Protein AF-A0A1I4T885-F1 (afdb_monomer)

pLDDT: mean 85.45, std 9.95, range [44.94, 94.94]

Foldseek 3Di:
DVLLVLLQVLLVLLVVLLVVLVVLLPPADQQLVLLSVLLSVLSVLLSLLSVLVVVCVVVVDCVSLVSNQVSLLLNLQRNLLSLLQLLLCLLDPDGDRSVVSVVVSVVSVVVCVVCVVVVNNLVSSVVSNVNSLVSLVNSCVRPLQPDPQLVVLSVLLNCLLCVCVVVVVRHLSNCSSPRDPSSVSRSSNSSSSSSSSSVSSVSSGVPPPVPPDPPPPDD

Mean predicted aligned error: 6.66 Å

Structure (mmCIF, N/CA/C/O backbone):
data_AF-A0A1I4T885-F1
#
_entry.id   AF-A0A1I4T885-F1
#
loop_
_atom_site.group_PDB
_atom_site.id
_atom_site.type_symbol
_atom_site.label_atom_id
_atom_site.label_alt_id
_atom_site.label_comp_id
_atom_site.label_asym_id
_atom_site.label_entity_id
_atom_site.label_seq_id
_atom_site.pdbx_PDB_ins_code
_atom_site.Cartn_x
_atom_site.Cartn_y
_atom_site.Cartn_z
_atom_site.occupancy
_atom_site.B_iso_or_equiv
_atom_site.auth_seq_id
_atom_site.auth_comp_id
_atom_site.auth_asym_id
_atom_site.auth_atom_id
_atom_site.pdbx_PDB_model_num
ATOM 1 N N . MET A 1 1 ? 19.269 12.065 -13.204 1.00 62.19 1 MET A N 1
ATOM 2 C CA . MET A 1 1 ? 19.432 12.634 -11.843 1.00 62.19 1 MET A CA 1
ATOM 3 C C . MET A 1 1 ? 18.097 12.910 -11.149 1.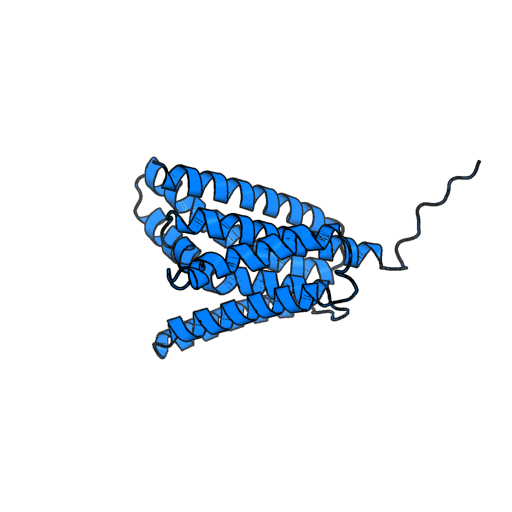00 62.19 1 MET A C 1
ATOM 5 O O . MET A 1 1 ? 17.966 12.507 -10.004 1.00 62.19 1 MET A O 1
ATOM 9 N N . SER A 1 2 ? 17.095 13.509 -11.815 1.00 80.88 2 SER A N 1
ATOM 10 C CA . SER A 1 2 ? 15.774 13.783 -11.204 1.00 80.88 2 SER A CA 1
ATOM 11 C C . SER A 1 2 ? 15.091 12.534 -10.604 1.00 80.88 2 SER A C 1
ATOM 13 O O . SER A 1 2 ? 14.766 12.537 -9.421 1.00 80.88 2 SER A O 1
ATOM 15 N N . ASN A 1 3 ? 14.997 11.421 -11.344 1.00 83.00 3 ASN A N 1
ATOM 16 C CA . ASN A 1 3 ? 14.324 10.202 -10.855 1.00 83.00 3 ASN A CA 1
ATOM 17 C C . ASN A 1 3 ? 15.014 9.551 -9.641 1.00 83.00 3 ASN A C 1
ATOM 19 O O . ASN A 1 3 ? 14.340 8.978 -8.790 1.00 83.00 3 ASN A O 1
ATOM 23 N N . LEU A 1 4 ? 16.343 9.671 -9.527 1.00 84.44 4 LEU A N 1
ATOM 24 C CA . LEU A 1 4 ? 17.094 9.153 -8.376 1.00 84.44 4 LEU A CA 1
ATOM 25 C C . LEU A 1 4 ? 16.781 9.945 -7.105 1.00 84.44 4 LEU A C 1
ATOM 27 O O . LEU A 1 4 ? 16.596 9.353 -6.045 1.00 84.44 4 LEU A O 1
ATOM 31 N N . LEU A 1 5 ? 16.682 11.273 -7.218 1.00 86.69 5 LEU A N 1
ATOM 32 C CA . LEU A 1 5 ? 16.291 12.130 -6.099 1.00 86.69 5 LEU A CA 1
ATOM 33 C C . LEU A 1 5 ? 14.853 11.844 -5.662 1.00 86.69 5 LEU A C 1
ATOM 35 O O . LEU A 1 5 ? 14.596 11.748 -4.466 1.00 86.69 5 LEU A O 1
ATOM 39 N N . ILE A 1 6 ? 13.936 11.649 -6.614 1.00 86.50 6 ILE A N 1
ATOM 40 C CA . ILE A 1 6 ? 12.539 11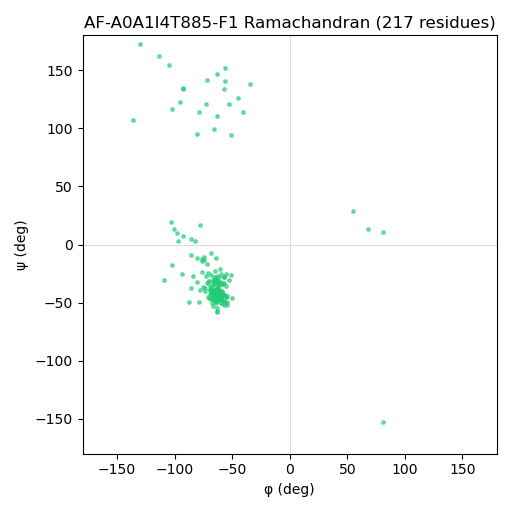.289 -6.327 1.00 86.50 6 ILE A CA 1
ATOM 41 C C . ILE A 1 6 ? 12.468 9.947 -5.591 1.00 86.50 6 ILE A C 1
ATOM 43 O O . ILE A 1 6 ? 11.799 9.851 -4.565 1.00 86.50 6 ILE A O 1
ATOM 47 N N . ALA A 1 7 ? 13.181 8.928 -6.078 1.00 84.69 7 ALA A N 1
ATOM 48 C CA . ALA A 1 7 ? 13.213 7.613 -5.445 1.00 84.69 7 ALA A CA 1
ATOM 49 C C . ALA A 1 7 ? 13.801 7.675 -4.026 1.00 84.69 7 ALA A C 1
ATOM 51 O O . ALA A 1 7 ? 13.228 7.108 -3.099 1.00 84.69 7 ALA A O 1
ATOM 52 N N . LEU A 1 8 ? 14.896 8.417 -3.835 1.00 89.69 8 LEU A N 1
ATOM 53 C CA . LEU A 1 8 ? 15.546 8.561 -2.534 1.00 89.69 8 LEU A CA 1
ATOM 54 C C . LEU A 1 8 ? 14.677 9.333 -1.531 1.00 89.69 8 LEU A C 1
ATOM 56 O O . LEU A 1 8 ? 14.485 8.873 -0.408 1.00 89.69 8 LEU A O 1
ATOM 60 N N . LEU A 1 9 ? 14.106 10.472 -1.930 1.00 89.88 9 LEU A N 1
ATOM 61 C CA . LEU A 1 9 ? 13.194 11.242 -1.078 1.00 89.88 9 LEU A CA 1
ATOM 62 C C . LEU A 1 9 ? 11.933 10.439 -0.744 1.00 89.88 9 LEU A C 1
ATOM 64 O O . LEU A 1 9 ? 11.525 10.397 0.416 1.00 89.88 9 LEU A O 1
ATOM 68 N N . GLY A 1 10 ? 11.355 9.754 -1.734 1.00 87.31 10 GLY A N 1
ATOM 69 C CA . GLY A 1 10 ? 10.208 8.871 -1.539 1.00 87.31 10 GLY A CA 1
ATOM 70 C C . GLY A 1 10 ? 10.506 7.742 -0.557 1.00 87.31 10 GLY A C 1
ATOM 71 O O . GLY A 1 10 ? 9.738 7.523 0.378 1.00 87.31 10 GLY A O 1
ATOM 72 N N . ALA A 1 11 ? 11.654 7.077 -0.703 1.00 89.81 11 ALA A N 1
ATOM 73 C CA . ALA A 1 11 ? 12.094 6.046 0.229 1.00 89.81 11 ALA A CA 1
ATOM 74 C C . ALA A 1 11 ? 12.249 6.585 1.657 1.00 89.81 11 ALA A C 1
ATOM 76 O O . ALA A 1 11 ? 11.749 5.971 2.597 1.00 89.81 11 ALA A O 1
ATOM 77 N N . LEU A 1 12 ? 12.888 7.747 1.830 1.00 92.56 12 LEU A N 1
ATOM 78 C CA . LEU A 1 12 ? 13.071 8.373 3.142 1.00 92.56 12 LEU A CA 1
ATOM 79 C C . LEU A 1 12 ? 11.739 8.742 3.808 1.00 92.56 12 LEU A C 1
ATOM 81 O O . LEU A 1 12 ? 11.570 8.499 5.002 1.00 92.56 12 LEU A O 1
ATOM 85 N N . MET A 1 13 ? 10.780 9.278 3.047 1.00 92.56 13 MET A N 1
ATOM 86 C CA . MET A 1 13 ? 9.439 9.587 3.556 1.00 92.56 13 MET A CA 1
ATOM 87 C C . MET A 1 13 ? 8.666 8.327 3.959 1.00 92.56 13 MET A C 1
ATOM 89 O O . MET A 1 13 ? 7.985 8.306 4.980 1.00 92.56 13 MET A O 1
ATOM 93 N N . LEU A 1 14 ? 8.772 7.248 3.187 1.00 91.12 14 LEU A N 1
ATOM 94 C CA . LEU A 1 14 ? 8.113 5.989 3.535 1.00 91.12 14 LEU A CA 1
ATOM 95 C C . LEU A 1 14 ? 8.788 5.304 4.729 1.00 91.12 14 LEU A C 1
ATOM 97 O O . LEU A 1 14 ? 8.103 4.700 5.555 1.00 91.12 14 LEU A O 1
ATOM 101 N N . LEU A 1 15 ? 10.108 5.437 4.875 1.00 92.62 15 LEU A N 1
ATOM 102 C CA . LEU A 1 15 ? 10.842 4.961 6.048 1.00 92.62 15 LEU A CA 1
ATOM 103 C C . LEU A 1 15 ? 10.486 5.748 7.309 1.00 92.62 15 LEU A C 1
ATOM 105 O O . LEU A 1 15 ? 10.323 5.141 8.368 1.00 92.62 15 LEU A O 1
ATOM 109 N N . SER A 1 16 ? 10.329 7.073 7.221 1.00 91.69 16 SER A N 1
ATOM 110 C CA . SER A 1 16 ? 9.888 7.874 8.367 1.00 91.69 16 SER A CA 1
ATOM 111 C C . SER A 1 16 ? 8.472 7.487 8.799 1.00 91.69 16 SER A C 1
ATOM 113 O O . SER A 1 16 ? 8.246 7.270 9.991 1.00 91.69 16 SER A O 1
ATOM 115 N N . GLN A 1 17 ? 7.560 7.263 7.846 1.00 90.81 17 GLN A N 1
ATOM 116 C CA . GLN A 1 17 ? 6.216 6.752 8.135 1.00 90.81 17 GLN A CA 1
ATOM 117 C C . GLN A 1 17 ? 6.231 5.333 8.704 1.00 90.81 17 GLN A C 1
ATOM 119 O O . GLN A 1 17 ? 5.497 5.033 9.644 1.00 90.81 17 GLN A O 1
ATOM 124 N N . SER A 1 18 ? 7.111 4.466 8.203 1.00 92.38 18 SER A N 1
ATOM 125 C CA . SER A 1 18 ? 7.298 3.122 8.757 1.00 92.38 18 SER A CA 1
ATOM 126 C C . SER A 1 18 ? 7.794 3.188 10.202 1.00 92.38 18 SER A C 1
ATOM 128 O O . SER A 1 18 ? 7.292 2.482 11.071 1.00 92.38 18 SER A O 1
ATOM 130 N N . ARG A 1 19 ? 8.745 4.078 10.503 1.00 93.06 19 ARG A N 1
ATOM 131 C CA . ARG A 1 19 ? 9.231 4.284 11.872 1.00 93.06 19 ARG A CA 1
ATOM 132 C C . ARG A 1 19 ? 8.118 4.783 12.794 1.00 93.06 19 ARG A C 1
ATOM 134 O O . ARG A 1 19 ? 8.008 4.293 13.915 1.00 93.06 19 ARG A O 1
ATOM 141 N N . TRP A 1 20 ? 7.291 5.715 12.329 1.00 92.19 20 TRP A N 1
ATOM 142 C CA . TRP A 1 20 ? 6.148 6.219 13.088 1.00 92.19 20 TRP A CA 1
ATOM 143 C C . TRP A 1 20 ? 5.108 5.120 13.370 1.00 92.19 20 TRP A C 1
ATOM 145 O O . TRP A 1 20 ? 4.738 4.910 14.525 1.00 92.19 20 TRP A O 1
ATOM 155 N N . LEU A 1 21 ? 4.721 4.324 12.364 1.00 88.81 21 LEU A N 1
ATOM 156 C CA . LEU A 1 21 ? 3.821 3.175 12.557 1.00 88.81 21 LEU A CA 1
ATOM 157 C C . LEU A 1 21 ? 4.416 2.112 13.492 1.00 88.81 21 LEU A C 1
ATOM 159 O O . LEU A 1 21 ? 3.697 1.492 14.277 1.00 88.81 21 LEU A O 1
ATOM 163 N N . TRP A 1 22 ? 5.734 1.902 13.442 1.00 90.44 22 TRP A N 1
ATOM 164 C CA . TRP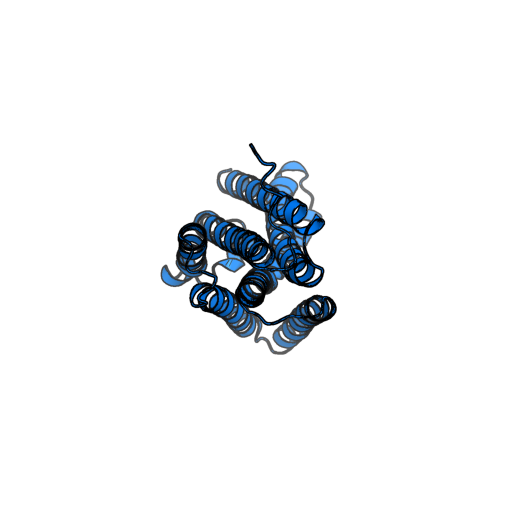 A 1 22 ? 6.421 0.987 14.350 1.00 90.44 22 TRP A CA 1
ATOM 165 C C . TRP A 1 22 ? 6.333 1.452 15.803 1.00 90.44 22 TRP A C 1
ATOM 167 O O . TRP A 1 22 ? 6.054 0.642 16.686 1.00 90.44 22 TRP A O 1
ATOM 177 N N . GLN A 1 23 ? 6.525 2.749 16.054 1.00 88.50 23 GLN A N 1
ATOM 178 C CA . GLN A 1 23 ? 6.351 3.332 17.386 1.00 88.50 23 GLN A CA 1
ATOM 179 C C . GLN A 1 23 ? 4.914 3.154 17.879 1.00 88.50 23 GLN A C 1
ATOM 181 O O . GLN A 1 23 ? 4.705 2.728 19.013 1.00 88.50 23 GLN A O 1
ATOM 186 N N . GLN A 1 24 ? 3.925 3.380 17.009 1.00 84.31 24 GLN A N 1
ATOM 187 C CA . GLN A 1 24 ? 2.529 3.136 17.359 1.00 84.31 24 GLN A CA 1
ATOM 188 C C . GLN A 1 24 ? 2.258 1.667 17.686 1.00 84.31 24 GLN A C 1
ATOM 190 O O . GLN A 1 24 ? 1.510 1.391 18.611 1.00 84.31 24 GLN A O 1
ATOM 195 N N . ARG A 1 25 ? 2.880 0.708 16.996 1.00 83.81 25 ARG A N 1
ATOM 196 C CA . ARG A 1 25 ? 2.656 -0.728 17.229 1.00 83.81 25 ARG A CA 1
ATOM 197 C C . ARG A 1 25 ? 3.002 -1.187 18.654 1.00 83.81 25 ARG A C 1
ATOM 199 O O . ARG A 1 25 ? 2.349 -2.102 19.157 1.00 83.81 25 ARG A O 1
ATOM 206 N N . GLN A 1 26 ? 4.017 -0.603 19.295 1.00 81.00 26 GLN A N 1
ATOM 207 C CA . GLN A 1 26 ? 4.550 -1.101 20.574 1.00 81.00 26 GLN A CA 1
ATOM 208 C C . GLN A 1 26 ? 3.520 -1.028 21.713 1.00 81.00 26 GLN A C 1
ATOM 210 O O . GLN A 1 26 ? 3.357 -1.996 22.458 1.00 81.00 26 GLN A O 1
ATOM 215 N N . ASN A 1 27 ? 2.738 0.051 21.763 1.00 73.75 27 ASN A N 1
ATOM 216 C CA . ASN A 1 27 ? 1.839 0.349 22.883 1.00 73.75 27 ASN A CA 1
ATOM 217 C C . ASN A 1 27 ? 0.367 -0.012 22.622 1.00 73.75 27 ASN A C 1
ATOM 219 O O . ASN A 1 27 ? -0.511 0.441 23.345 1.00 73.75 27 ASN A O 1
ATOM 223 N N . ARG A 1 28 ? 0.068 -0.787 21.571 1.00 78.50 28 ARG A N 1
ATOM 224 C CA . ARG A 1 28 ? -1.319 -1.061 21.147 1.00 78.50 28 ARG A CA 1
ATOM 225 C C . ARG A 1 28 ? -1.697 -2.518 21.331 1.00 78.50 28 ARG A C 1
ATOM 227 O O . ARG A 1 28 ? -0.834 -3.389 21.425 1.00 78.50 28 ARG A O 1
ATOM 234 N N . GLU A 1 29 ? -2.996 -2.769 21.320 1.00 77.38 29 GLU A N 1
ATOM 235 C CA . GLU A 1 29 ? -3.583 -4.097 21.433 1.00 77.38 29 GLU A CA 1
ATOM 236 C C . GLU A 1 29 ? -3.087 -5.091 20.365 1.00 77.38 29 GLU A C 1
ATOM 238 O O . GLU A 1 29 ? -2.772 -4.696 19.235 1.00 77.38 29 GLU A O 1
ATOM 243 N N . PRO A 1 30 ? -3.068 -6.405 20.668 1.00 73.75 30 PRO A N 1
ATOM 244 C CA . PRO A 1 30 ? -2.609 -7.448 19.745 1.00 73.75 30 PRO A CA 1
ATOM 245 C C . PRO A 1 30 ? -3.320 -7.450 18.385 1.00 73.75 30 PRO A C 1
ATOM 247 O O . PRO A 1 30 ? -2.734 -7.877 17.390 1.00 73.75 30 PRO A O 1
ATOM 250 N N . GLN A 1 31 ? -4.548 -6.943 18.319 1.00 73.44 31 GLN A N 1
ATOM 251 C CA . GLN A 1 31 ? -5.347 -6.903 17.099 1.00 73.44 31 GLN A CA 1
ATOM 252 C C . GLN A 1 31 ? -4.918 -5.757 16.175 1.00 73.44 31 GLN A C 1
ATOM 254 O O . GLN A 1 31 ? -4.605 -5.993 15.007 1.00 73.44 31 GLN A O 1
ATOM 259 N N . ALA A 1 32 ? -4.785 -4.539 16.713 1.00 82.75 32 ALA A N 1
ATOM 260 C CA . ALA A 1 32 ? -4.253 -3.392 15.977 1.00 82.75 32 ALA A CA 1
ATOM 261 C C . ALA A 1 32 ? -2.797 -3.627 15.539 1.00 82.75 32 ALA A C 1
ATOM 263 O O . ALA A 1 32 ? -2.392 -3.204 14.455 1.00 82.75 32 ALA A O 1
ATOM 264 N N . ARG A 1 33 ? -2.015 -4.378 16.331 1.00 85.50 33 ARG A N 1
ATOM 265 C CA . ARG A 1 33 ? -0.652 -4.796 15.960 1.00 85.50 33 ARG A CA 1
ATOM 266 C C . ARG A 1 33 ? -0.606 -5.586 14.652 1.00 85.50 33 ARG A C 1
ATOM 268 O O . ARG A 1 33 ? 0.377 -5.445 13.928 1.00 85.50 33 ARG A O 1
ATOM 275 N N . GLY A 1 34 ? -1.630 -6.390 14.350 1.00 86.44 34 GLY A N 1
ATOM 276 C CA . GLY A 1 34 ? -1.738 -7.139 13.095 1.00 86.44 34 GLY A CA 1
ATOM 277 C C . GLY A 1 34 ? -1.828 -6.204 11.890 1.00 86.44 34 GLY A C 1
ATOM 278 O O . GLY A 1 34 ? -0.944 -6.222 11.033 1.00 86.44 34 GLY A O 1
ATOM 279 N N . SER A 1 35 ? -2.818 -5.312 11.885 1.00 89.62 35 SER A N 1
ATOM 280 C CA . SER A 1 35 ? -3.029 -4.322 10.819 1.00 89.62 35 SER A CA 1
ATOM 281 C C . SER A 1 35 ? -1.836 -3.384 10.651 1.00 89.62 35 SER A C 1
ATOM 283 O O . SER A 1 35 ? -1.387 -3.136 9.533 1.00 89.62 35 SER A O 1
ATOM 285 N N . LEU A 1 36 ? -1.264 -2.916 11.765 1.00 90.06 36 LEU A N 1
ATOM 286 C CA . LEU A 1 36 ? -0.058 -2.089 11.754 1.00 90.06 36 LEU A CA 1
ATOM 287 C C . LEU A 1 36 ? 1.138 -2.850 11.171 1.00 90.06 36 LEU A C 1
ATOM 289 O O . LEU A 1 36 ? 1.895 -2.286 10.389 1.00 90.06 36 LEU A O 1
ATOM 293 N N . SER A 1 37 ? 1.305 -4.136 11.499 1.00 90.56 37 SER A N 1
ATOM 294 C CA . SER A 1 37 ? 2.377 -4.955 10.922 1.00 90.56 37 SER A CA 1
ATOM 295 C C . SER A 1 37 ? 2.206 -5.179 9.419 1.00 90.56 37 SER A C 1
ATOM 297 O O . SER A 1 37 ? 3.186 -5.092 8.686 1.00 90.56 37 SER A O 1
ATOM 299 N N . ALA A 1 38 ? 0.975 -5.375 8.941 1.00 90.88 38 ALA A N 1
ATOM 300 C CA . ALA A 1 38 ? 0.676 -5.481 7.516 1.00 90.88 38 ALA A CA 1
ATOM 301 C C . ALA A 1 38 ? 0.981 -4.169 6.772 1.00 90.88 38 ALA A C 1
ATOM 303 O O . ALA A 1 38 ? 1.638 -4.188 5.730 1.00 90.88 38 ALA A O 1
ATOM 304 N N . GLY A 1 39 ? 0.587 -3.026 7.345 1.00 91.25 39 GLY A N 1
ATOM 305 C CA . GLY A 1 39 ? 0.932 -1.705 6.815 1.00 91.25 39 GLY A CA 1
ATOM 306 C C . GLY A 1 39 ? 2.442 -1.446 6.799 1.00 91.25 39 GLY A C 1
ATOM 307 O O . GLY A 1 39 ? 2.971 -0.924 5.822 1.00 91.25 39 GLY A O 1
ATOM 308 N N . LEU A 1 40 ? 3.165 -1.878 7.836 1.00 92.50 40 LEU A N 1
ATOM 309 C CA . LEU A 1 40 ? 4.627 -1.798 7.884 1.00 92.50 40 LEU A CA 1
ATOM 310 C C . LEU A 1 40 ? 5.288 -2.629 6.785 1.00 92.50 40 LEU A C 1
ATOM 312 O O . LEU A 1 40 ? 6.197 -2.137 6.126 1.00 92.50 40 LEU A O 1
ATOM 316 N N . VAL A 1 41 ? 4.831 -3.864 6.562 1.00 93.44 41 VAL A N 1
ATOM 317 C CA . VAL A 1 41 ? 5.347 -4.719 5.481 1.00 93.44 41 VAL A CA 1
ATOM 318 C C . VAL A 1 41 ? 5.129 -4.053 4.123 1.00 93.44 41 VAL A C 1
ATOM 320 O O . VAL A 1 41 ? 6.062 -3.984 3.326 1.00 93.44 41 VAL A O 1
ATOM 323 N N . ALA A 1 42 ? 3.937 -3.499 3.885 1.00 92.88 42 ALA A N 1
ATOM 324 C CA . ALA A 1 42 ? 3.631 -2.758 2.665 1.00 92.88 42 ALA A CA 1
ATOM 325 C C . ALA A 1 42 ? 4.603 -1.589 2.432 1.00 92.88 42 ALA A C 1
ATOM 327 O O . ALA A 1 42 ? 5.187 -1.478 1.355 1.00 92.88 42 ALA A O 1
ATOM 328 N N . LEU A 1 43 ? 4.818 -0.739 3.441 1.00 92.75 43 LEU A N 1
ATOM 329 C CA . LEU A 1 43 ? 5.707 0.418 3.315 1.00 92.75 43 LEU A CA 1
ATOM 330 C C . LEU A 1 43 ? 7.174 0.025 3.190 1.00 92.75 43 LEU A C 1
ATOM 332 O O . LEU A 1 43 ? 7.896 0.633 2.400 1.00 92.75 43 LEU A O 1
ATOM 336 N N . LEU A 1 44 ? 7.613 -0.999 3.923 1.00 93.88 44 LEU A N 1
ATOM 337 C CA . LEU A 1 44 ? 8.983 -1.487 3.840 1.00 93.88 44 LEU A CA 1
ATOM 338 C C . LEU A 1 44 ? 9.282 -2.037 2.447 1.00 93.88 44 LEU A C 1
ATOM 340 O O . LEU A 1 44 ? 10.295 -1.649 1.875 1.00 93.88 44 LEU A O 1
ATOM 344 N N . LEU A 1 45 ? 8.386 -2.834 1.858 1.00 92.69 45 LEU A N 1
ATOM 345 C CA . LEU A 1 45 ? 8.545 -3.327 0.485 1.00 92.69 45 LEU A CA 1
ATOM 346 C C . LEU A 1 45 ? 8.699 -2.181 -0.521 1.00 92.69 45 LEU A C 1
ATOM 348 O O . LEU A 1 45 ? 9.640 -2.187 -1.313 1.00 92.69 45 LEU A O 1
ATOM 352 N N . VAL A 1 46 ? 7.821 -1.174 -0.455 1.00 92.50 46 VAL A N 1
ATOM 353 C CA . VAL A 1 46 ? 7.896 -0.005 -1.345 1.00 92.50 46 VAL A CA 1
ATOM 354 C C . VAL A 1 46 ? 9.193 0.773 -1.111 1.00 92.50 46 VAL A C 1
ATOM 356 O O . VAL A 1 46 ? 9.887 1.124 -2.062 1.00 92.50 46 VAL A O 1
ATOM 359 N N . SER A 1 47 ? 9.543 1.042 0.148 1.00 92.38 47 SER A N 1
ATOM 360 C CA . SER A 1 47 ? 10.739 1.820 0.483 1.00 92.38 47 SER A CA 1
ATOM 361 C C . SER A 1 47 ? 12.024 1.121 0.033 1.00 92.38 47 SER A C 1
ATOM 363 O O . SER A 1 47 ? 12.889 1.768 -0.551 1.00 92.38 47 SER A O 1
ATOM 365 N N . LEU A 1 48 ? 12.126 -0.199 0.218 1.00 92.12 48 LEU A N 1
ATOM 366 C CA . LEU A 1 48 ? 13.269 -0.992 -0.223 1.00 92.12 48 LEU A CA 1
ATOM 367 C C . LEU A 1 48 ? 13.364 -1.035 -1.751 1.00 92.12 48 LEU A C 1
ATOM 369 O O . LEU A 1 48 ? 14.452 -0.824 -2.280 1.00 92.12 48 LEU A O 1
ATOM 373 N N . ALA A 1 49 ? 12.242 -1.214 -2.458 1.00 91.06 49 ALA A N 1
ATOM 374 C CA . ALA A 1 49 ? 12.213 -1.146 -3.921 1.00 91.06 49 ALA A CA 1
ATOM 375 C C . ALA A 1 49 ? 12.760 0.196 -4.439 1.00 91.06 49 ALA A C 1
ATOM 377 O O . ALA A 1 49 ? 13.582 0.232 -5.355 1.00 91.06 49 ALA A O 1
ATOM 378 N N . LEU A 1 50 ? 12.365 1.305 -3.805 1.00 90.31 50 LEU A N 1
ATOM 379 C CA . LEU A 1 50 ? 12.837 2.641 -4.169 1.00 90.31 50 LEU A CA 1
ATOM 380 C C . LEU A 1 50 ? 14.30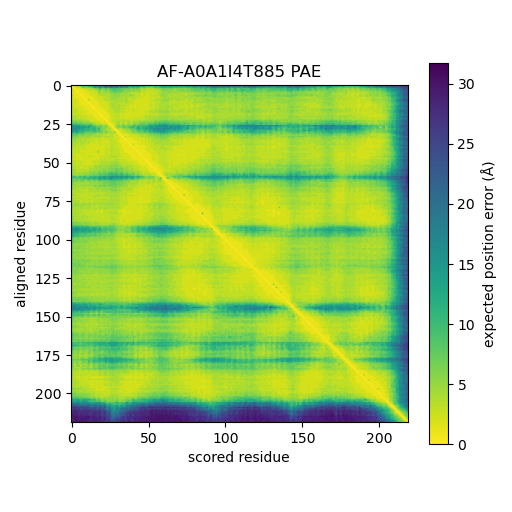9 2.885 -3.811 1.00 90.31 50 LEU A C 1
ATOM 382 O O . LEU A 1 50 ? 14.984 3.606 -4.543 1.00 90.31 50 LEU A O 1
ATOM 386 N N . LEU A 1 51 ? 14.831 2.280 -2.737 1.00 91.00 51 LEU A N 1
ATOM 387 C CA . LEU A 1 51 ? 16.250 2.371 -2.359 1.00 91.00 51 LEU A CA 1
ATOM 388 C C . LEU A 1 51 ? 17.183 1.605 -3.302 1.00 91.00 51 LEU A C 1
ATOM 390 O O . LEU A 1 51 ? 18.353 1.972 -3.424 1.00 91.00 51 LEU A O 1
ATOM 394 N N . CYS A 1 52 ? 16.690 0.583 -4.003 1.00 89.06 52 CYS A N 1
ATOM 395 C CA . CYS A 1 52 ? 17.498 -0.161 -4.969 1.00 89.06 52 CYS A CA 1
ATOM 396 C C . CYS A 1 52 ? 17.993 0.718 -6.128 1.00 89.06 52 CYS A C 1
ATOM 398 O O . CYS A 1 52 ? 19.097 0.505 -6.619 1.00 89.06 52 CYS A O 1
ATOM 400 N N . ALA A 1 53 ? 17.234 1.738 -6.539 1.00 86.69 53 ALA A N 1
ATOM 401 C CA . ALA A 1 53 ? 17.625 2.636 -7.627 1.00 86.69 53 ALA A CA 1
ATOM 402 C C . ALA A 1 53 ? 18.856 3.522 -7.311 1.00 86.69 53 ALA A C 1
ATOM 404 O O . ALA A 1 53 ? 19.813 3.500 -8.090 1.00 86.69 53 ALA A O 1
ATOM 405 N N . PRO A 1 54 ? 18.904 4.280 -6.195 1.00 86.88 54 PRO A N 1
ATOM 406 C CA . PRO A 1 54 ? 20.116 4.992 -5.794 1.00 86.88 54 PRO A CA 1
ATOM 407 C C . PRO A 1 54 ? 21.255 4.038 -5.409 1.00 86.88 54 PRO A C 1
ATOM 409 O O . PRO A 1 54 ? 22.406 4.332 -5.722 1.00 86.88 54 PRO A O 1
ATOM 412 N N . ALA A 1 55 ? 20.961 2.874 -4.813 1.00 86.62 55 ALA A N 1
ATOM 413 C CA . ALA A 1 55 ? 21.984 1.869 -4.517 1.00 86.62 55 ALA A CA 1
ATOM 414 C C . ALA A 1 55 ? 22.657 1.337 -5.795 1.00 86.62 55 ALA A C 1
ATOM 416 O O . ALA A 1 55 ? 23.882 1.280 -5.866 1.00 86.62 55 ALA A O 1
ATOM 417 N N . LEU A 1 56 ? 21.882 1.031 -6.840 1.00 87.56 56 LEU A N 1
ATOM 418 C CA . LEU A 1 56 ? 22.416 0.647 -8.146 1.00 87.56 56 LEU A CA 1
ATOM 419 C C . LEU A 1 56 ? 23.304 1.750 -8.734 1.00 87.56 56 LEU A C 1
ATOM 421 O O . LEU A 1 56 ? 24.366 1.455 -9.271 1.00 87.56 56 LEU A O 1
ATOM 425 N N . HIS A 1 57 ? 22.895 3.015 -8.611 1.00 86.31 57 HIS A N 1
ATOM 426 C CA . HIS A 1 57 ? 23.675 4.143 -9.118 1.00 86.31 57 HIS A CA 1
ATOM 427 C C . HIS A 1 57 ? 25.030 4.304 -8.410 1.00 86.31 57 HIS A C 1
ATOM 429 O O . HIS A 1 57 ? 26.017 4.625 -9.068 1.00 86.31 57 HIS A O 1
ATOM 435 N N . TRP A 1 58 ? 25.090 4.083 -7.094 1.00 86.69 58 TRP A N 1
ATOM 436 C CA . TRP A 1 58 ? 26.322 4.251 -6.314 1.00 86.69 58 TRP A CA 1
ATOM 437 C C . TRP A 1 58 ? 27.233 3.023 -6.313 1.00 86.69 58 TRP A C 1
ATOM 439 O O . TRP A 1 58 ? 28.450 3.178 -6.341 1.00 86.69 58 TRP A O 1
ATOM 449 N N . PHE A 1 59 ? 26.667 1.817 -6.275 1.00 87.94 59 PHE A N 1
ATOM 450 C CA . PHE A 1 59 ? 27.431 0.574 -6.135 1.00 87.94 59 PHE A CA 1
ATOM 451 C C . PHE A 1 59 ? 27.598 -0.194 -7.451 1.00 87.94 59 PHE A C 1
ATOM 453 O O . PHE A 1 59 ? 28.471 -1.052 -7.542 1.00 87.94 59 PHE A O 1
ATOM 460 N N . GLY A 1 60 ? 26.785 0.091 -8.474 1.00 81.88 60 GLY A N 1
ATOM 461 C CA . GLY A 1 60 ? 26.946 -0.455 -9.826 1.00 81.88 60 GLY A CA 1
ATOM 462 C C . GLY A 1 60 ? 26.704 -1.963 -9.977 1.00 81.88 60 GLY A C 1
ATOM 463 O O . GLY A 1 60 ? 27.068 -2.526 -11.006 1.00 81.88 60 GLY A O 1
ATOM 464 N N . THR A 1 61 ? 26.115 -2.644 -8.988 1.00 87.56 61 THR A N 1
ATOM 465 C CA . THR A 1 61 ? 25.924 -4.104 -9.026 1.00 87.56 61 THR A CA 1
ATOM 466 C C . THR A 1 61 ? 24.563 -4.511 -9.594 1.00 87.56 61 THR A C 1
ATOM 468 O O . THR A 1 61 ? 23.518 -4.010 -9.180 1.00 87.56 61 THR A O 1
ATOM 471 N N . GLN A 1 62 ? 24.561 -5.502 -10.494 1.00 85.88 62 GLN A N 1
ATOM 472 C CA . GLN A 1 62 ? 23.337 -6.065 -11.093 1.00 85.88 62 GLN A CA 1
ATOM 473 C C . GLN A 1 62 ? 22.372 -6.664 -10.056 1.00 85.88 62 GLN A C 1
ATOM 475 O O . GLN A 1 62 ? 21.160 -6.646 -10.259 1.00 85.88 62 GLN A O 1
ATOM 480 N N . ALA A 1 63 ? 22.890 -7.098 -8.903 1.00 88.00 63 ALA A N 1
ATOM 481 C CA . ALA A 1 63 ? 22.083 -7.578 -7.785 1.00 88.00 63 ALA A CA 1
ATOM 482 C C . ALA A 1 63 ? 21.031 -6.549 -7.322 1.00 88.00 63 ALA A C 1
ATOM 484 O O . ALA A 1 63 ? 19.918 -6.932 -6.971 1.00 88.00 63 ALA A O 1
ATOM 485 N N . PHE A 1 64 ? 21.335 -5.242 -7.359 1.00 86.50 64 PHE A N 1
ATOM 486 C CA . PHE A 1 64 ? 20.353 -4.209 -7.002 1.00 86.50 64 PHE A CA 1
ATOM 487 C C . PHE A 1 64 ? 19.267 -4.030 -8.062 1.00 86.50 64 PHE A C 1
ATOM 489 O O . PHE A 1 64 ? 18.152 -3.640 -7.722 1.00 86.50 64 PHE A O 1
ATOM 496 N N . THR A 1 65 ? 19.558 -4.334 -9.328 1.00 86.94 65 THR A N 1
ATOM 497 C CA . THR A 1 65 ? 18.551 -4.325 -10.393 1.00 86.94 65 THR A CA 1
ATOM 498 C C . THR A 1 65 ? 17.539 -5.445 -10.179 1.00 86.94 65 THR A C 1
ATOM 500 O O . THR A 1 65 ? 16.340 -5.181 -10.150 1.00 86.94 65 THR A O 1
ATOM 503 N N . GLU A 1 66 ? 18.012 -6.674 -9.964 1.00 87.81 66 GLU A N 1
ATOM 504 C CA . GLU A 1 66 ? 17.148 -7.836 -9.721 1.00 87.81 66 GLU A CA 1
ATOM 505 C C . GLU A 1 66 ? 16.353 -7.681 -8.420 1.00 87.81 66 GLU A C 1
ATOM 507 O O . GLU A 1 66 ? 15.134 -7.863 -8.405 1.00 87.81 66 GLU A O 1
ATOM 512 N N . ALA A 1 67 ? 17.016 -7.258 -7.338 1.00 88.00 67 ALA A N 1
ATOM 513 C CA . ALA A 1 67 ? 16.355 -6.997 -6.065 1.00 88.00 67 ALA A CA 1
ATOM 514 C C . ALA A 1 67 ? 15.289 -5.898 -6.193 1.00 88.00 67 ALA A C 1
ATOM 516 O O . ALA A 1 67 ? 14.177 -6.068 -5.698 1.00 88.00 67 ALA A O 1
ATOM 517 N N . GLY A 1 68 ? 15.593 -4.799 -6.894 1.00 88.19 68 GLY A N 1
ATOM 518 C CA . GLY A 1 68 ? 14.649 -3.706 -7.125 1.00 88.19 68 GLY A CA 1
ATOM 519 C C . GLY A 1 68 ? 13.423 -4.145 -7.923 1.00 88.19 68 GLY A C 1
ATOM 520 O O . GLY A 1 68 ? 12.303 -3.786 -7.566 1.00 88.19 68 GLY A O 1
ATOM 521 N N . GLN A 1 69 ? 13.609 -4.979 -8.949 1.00 88.50 69 GLN A N 1
ATOM 522 C CA . GLN A 1 69 ? 12.504 -5.538 -9.730 1.00 88.50 69 GLN A CA 1
ATOM 523 C C . GLN A 1 69 ? 11.626 -6.470 -8.891 1.00 88.50 69 GLN A C 1
ATOM 525 O O . GLN A 1 69 ? 10.406 -6.320 -8.897 1.00 88.50 69 GLN A O 1
ATOM 530 N N . LEU A 1 70 ? 12.225 -7.390 -8.130 1.00 90.31 70 LEU A N 1
ATOM 531 C CA . LEU A 1 70 ? 11.489 -8.319 -7.267 1.00 90.31 70 LEU A CA 1
ATOM 532 C C . LEU A 1 70 ? 10.716 -7.585 -6.165 1.00 90.31 70 LEU A C 1
ATOM 534 O O . LEU A 1 70 ? 9.539 -7.866 -5.938 1.00 90.31 70 LEU A O 1
ATOM 538 N N . LEU A 1 71 ? 11.354 -6.615 -5.506 1.00 91.38 71 LEU A N 1
ATOM 539 C CA . LEU A 1 71 ? 10.727 -5.808 -4.461 1.00 91.38 71 LEU A CA 1
ATOM 540 C C . LEU A 1 71 ? 9.642 -4.892 -5.029 1.00 91.38 71 LEU A C 1
ATOM 542 O O . LEU A 1 71 ? 8.568 -4.791 -4.440 1.00 91.38 71 LEU A O 1
ATOM 546 N N . GLY A 1 72 ? 9.882 -4.266 -6.183 1.00 91.19 72 GLY A N 1
ATOM 547 C CA . GLY A 1 72 ? 8.899 -3.431 -6.871 1.00 91.19 72 GLY A CA 1
ATOM 548 C C . GLY A 1 72 ? 7.683 -4.236 -7.329 1.00 91.19 72 GLY A C 1
ATOM 549 O O . GLY A 1 72 ? 6.547 -3.784 -7.178 1.00 91.19 72 GLY A O 1
ATOM 550 N N . LEU A 1 73 ? 7.901 -5.462 -7.815 1.00 91.38 73 LEU A N 1
ATOM 551 C CA . LEU A 1 73 ? 6.840 -6.402 -8.162 1.00 91.38 73 LEU A CA 1
ATOM 552 C C . LEU A 1 73 ? 6.029 -6.768 -6.915 1.00 91.38 73 LEU A C 1
ATOM 554 O O . LEU A 1 73 ? 4.823 -6.536 -6.890 1.00 91.38 73 LEU A O 1
ATOM 558 N N . ALA A 1 74 ? 6.681 -7.247 -5.854 1.00 92.06 74 ALA A N 1
ATOM 559 C CA . ALA A 1 74 ? 6.013 -7.595 -4.602 1.00 92.06 74 ALA A CA 1
ATOM 560 C C . ALA A 1 74 ? 5.210 -6.411 -4.037 1.00 92.06 74 ALA A C 1
ATOM 562 O O . ALA A 1 74 ? 4.037 -6.559 -3.692 1.00 92.06 74 ALA A O 1
ATOM 563 N N . ALA A 1 75 ? 5.800 -5.215 -4.019 1.00 92.56 75 ALA A N 1
ATOM 564 C CA . ALA A 1 75 ? 5.138 -3.997 -3.577 1.00 92.56 75 ALA A CA 1
ATOM 565 C C . ALA A 1 75 ? 3.902 -3.666 -4.431 1.00 92.56 75 ALA A C 1
ATOM 567 O O . ALA A 1 75 ? 2.865 -3.305 -3.877 1.00 92.56 75 ALA A O 1
ATOM 568 N N . SER A 1 76 ? 3.972 -3.844 -5.754 1.00 91.69 76 SER A N 1
ATOM 569 C CA . SER A 1 76 ? 2.848 -3.552 -6.650 1.00 91.69 76 SER A CA 1
ATOM 570 C C . SER A 1 76 ? 1.624 -4.446 -6.427 1.00 91.69 76 SER A C 1
ATOM 572 O O . SER A 1 76 ? 0.506 -3.969 -6.601 1.00 91.69 76 SER A O 1
ATOM 574 N N . TYR A 1 77 ? 1.820 -5.694 -5.983 1.00 92.12 77 TYR A N 1
ATOM 575 C CA . TYR A 1 77 ? 0.728 -6.622 -5.664 1.00 92.12 77 TYR A CA 1
ATOM 576 C C . TYR A 1 77 ? 0.321 -6.607 -4.189 1.00 92.12 77 TYR A C 1
ATOM 578 O O . TYR A 1 77 ? -0.804 -6.974 -3.882 1.00 92.12 77 TYR A O 1
ATOM 586 N N . MET A 1 78 ? 1.197 -6.227 -3.256 1.00 92.19 78 MET A N 1
ATOM 587 C CA . MET A 1 78 ? 0.917 -6.362 -1.818 1.00 92.19 78 MET A CA 1
ATOM 588 C C . MET A 1 78 ? 0.669 -5.039 -1.102 1.00 92.19 78 MET A C 1
ATOM 590 O O . MET A 1 78 ? -0.081 -5.017 -0.131 1.00 92.19 78 MET A O 1
ATOM 594 N N . ALA A 1 79 ? 1.271 -3.929 -1.533 1.00 92.44 79 ALA A N 1
ATOM 595 C CA . ALA A 1 79 ? 1.263 -2.717 -0.718 1.00 92.44 79 ALA A CA 1
ATOM 596 C C . ALA A 1 79 ? -0.153 -2.155 -0.527 1.00 92.44 79 ALA A C 1
ATOM 598 O O . ALA A 1 79 ? -0.594 -1.916 0.597 1.00 92.44 79 ALA A O 1
ATOM 599 N N . LEU A 1 80 ? -0.888 -1.992 -1.627 1.00 92.38 80 LEU A N 1
ATOM 600 C CA . LEU A 1 80 ? -2.224 -1.413 -1.605 1.00 92.38 80 LEU A CA 1
ATOM 601 C C . LEU A 1 80 ? -3.299 -2.300 -0.949 1.00 92.38 80 LEU A C 1
ATOM 603 O O . LEU A 1 80 ? -4.036 -1.765 -0.119 1.00 92.38 80 LEU A O 1
ATOM 607 N N . PRO A 1 81 ? -3.423 -3.616 -1.234 1.00 93.31 81 PRO A N 1
ATOM 608 C CA . PRO A 1 81 ? -4.395 -4.455 -0.530 1.00 93.31 81 PRO A CA 1
ATOM 609 C C . PRO A 1 81 ? -4.104 -4.541 0.968 1.00 93.31 81 PRO A C 1
ATOM 611 O O . PRO A 1 81 ? -5.043 -4.507 1.754 1.00 93.31 81 PRO A O 1
ATOM 614 N N . LEU A 1 82 ? -2.833 -4.603 1.386 1.00 94.38 82 LEU A N 1
ATOM 615 C CA . LEU A 1 82 ? -2.490 -4.653 2.806 1.00 94.38 82 LEU A CA 1
ATOM 616 C C . LEU A 1 82 ? -2.855 -3.346 3.510 1.00 94.38 82 LEU A C 1
ATOM 618 O O . LEU A 1 82 ? -3.480 -3.395 4.564 1.00 94.38 82 LEU A O 1
ATOM 622 N N . LEU A 1 83 ? -2.533 -2.187 2.924 1.00 93.44 83 LEU A N 1
ATOM 623 C CA . LEU A 1 83 ? -2.909 -0.887 3.490 1.00 93.44 83 LEU A CA 1
ATOM 624 C C . LEU A 1 83 ? -4.431 -0.694 3.522 1.00 93.44 83 LEU A C 1
ATOM 626 O O . LEU A 1 83 ? -4.976 -0.269 4.538 1.00 93.44 83 LEU A O 1
ATOM 630 N N . GLY A 1 84 ? -5.124 -1.044 2.438 1.00 92.81 84 GLY A N 1
ATOM 631 C CA . GLY A 1 84 ? -6.575 -0.915 2.337 1.00 92.81 84 GLY A CA 1
ATOM 632 C C . GLY A 1 84 ? -7.328 -1.831 3.294 1.00 92.81 84 GLY A C 1
ATOM 633 O O . GLY A 1 84 ? -8.239 -1.379 3.984 1.00 92.81 84 GLY A O 1
ATOM 634 N N . LEU A 1 85 ? -6.930 -3.102 3.393 1.00 93.31 85 LEU A N 1
ATOM 635 C CA . LEU A 1 85 ? -7.525 -4.043 4.342 1.00 93.31 85 LEU A CA 1
ATOM 636 C C . LEU A 1 85 ? -7.166 -3.686 5.786 1.00 93.31 85 LEU A C 1
ATOM 638 O O . LEU A 1 85 ? -8.012 -3.833 6.662 1.00 93.31 85 LEU A O 1
ATOM 642 N N . ALA A 1 86 ? -5.954 -3.182 6.046 1.00 92.69 86 ALA A N 1
ATOM 643 C CA . ALA A 1 86 ? -5.562 -2.734 7.382 1.00 92.69 86 ALA A CA 1
ATOM 644 C C . ALA A 1 86 ? -6.422 -1.549 7.828 1.00 92.69 86 ALA A C 1
ATOM 646 O O . ALA A 1 86 ? -6.935 -1.558 8.946 1.00 92.69 86 ALA A O 1
ATOM 647 N N . ALA A 1 87 ? -6.639 -0.575 6.940 1.00 91.94 87 ALA A N 1
ATOM 648 C CA . ALA A 1 87 ? -7.533 0.548 7.190 1.00 91.94 87 ALA A CA 1
ATOM 649 C C . ALA A 1 87 ? -8.980 0.077 7.395 1.00 91.94 87 ALA A C 1
ATOM 651 O O . ALA A 1 87 ? -9.615 0.465 8.370 1.00 91.94 87 ALA A O 1
ATOM 652 N N . ALA A 1 88 ? -9.493 -0.801 6.528 1.00 91.44 88 ALA A N 1
ATOM 653 C CA . ALA A 1 88 ? -10.854 -1.325 6.644 1.00 91.44 88 ALA A CA 1
ATOM 654 C C . ALA A 1 88 ? -11.068 -2.082 7.957 1.00 91.44 88 ALA A C 1
ATOM 656 O O . ALA A 1 88 ? -12.090 -1.883 8.611 1.00 91.44 88 ALA A O 1
ATOM 657 N N . GLN A 1 89 ? -10.098 -2.912 8.357 1.00 91.31 89 GLN A N 1
ATOM 658 C CA . GLN A 1 89 ? -10.165 -3.643 9.613 1.00 91.31 89 GLN A CA 1
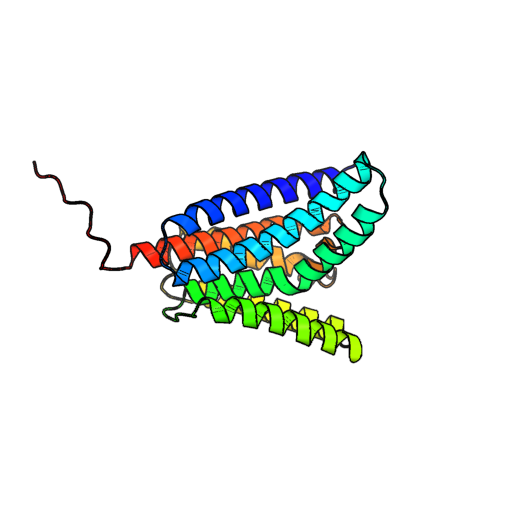ATOM 659 C C . GLN A 1 89 ? -10.168 -2.674 10.800 1.00 91.31 89 GLN A C 1
ATOM 661 O O . GLN A 1 89 ? -11.032 -2.803 11.653 1.00 91.31 89 GLN A O 1
ATOM 666 N N . LEU A 1 90 ? -9.259 -1.693 10.843 1.00 88.19 90 LEU A N 1
ATOM 667 C CA . LEU A 1 90 ? -9.165 -0.734 11.955 1.00 88.19 90 LEU A CA 1
ATOM 668 C C . LEU A 1 90 ? -10.367 0.215 12.046 1.00 88.19 90 LEU A C 1
ATOM 670 O O . LEU A 1 90 ? -10.741 0.638 13.134 1.00 88.19 90 LEU A O 1
ATOM 674 N N . ALA A 1 91 ? -10.982 0.546 10.912 1.00 87.69 91 ALA A N 1
ATOM 675 C CA . ALA A 1 91 ? -12.219 1.318 10.870 1.00 87.69 91 ALA A CA 1
ATOM 676 C C . ALA A 1 91 ? -13.454 0.481 11.243 1.00 87.69 91 ALA A C 1
ATOM 678 O O . ALA A 1 91 ? -14.537 1.034 11.447 1.00 87.69 91 ALA A O 1
ATOM 679 N N . SER A 1 92 ? -13.313 -0.845 11.294 1.00 85.00 92 SER A N 1
ATOM 680 C CA . SER A 1 92 ? -14.378 -1.776 11.638 1.00 85.00 92 SER A CA 1
ATOM 681 C C . SER A 1 92 ? -14.235 -2.332 13.046 1.00 85.00 92 SER A C 1
ATOM 683 O O . SER A 1 92 ? -13.134 -2.512 13.541 1.00 85.00 92 SER A O 1
ATOM 685 N N . ASP A 1 93 ? -15.347 -2.748 13.640 1.00 79.94 93 ASP A N 1
ATOM 686 C CA . ASP A 1 93 ? -15.346 -3.498 14.906 1.00 79.94 93 ASP A CA 1
ATOM 687 C C . ASP A 1 93 ? -14.977 -4.982 14.698 1.00 79.94 93 ASP A C 1
ATOM 689 O O . ASP A 1 93 ? -15.284 -5.846 15.520 1.00 79.94 93 ASP A O 1
ATOM 693 N N . PHE A 1 94 ? -14.393 -5.317 13.539 1.00 79.31 94 PHE A N 1
ATOM 694 C CA . PHE A 1 94 ? -14.068 -6.684 13.175 1.00 79.31 94 PHE A CA 1
ATOM 695 C C . PHE A 1 94 ? -12.621 -7.014 13.527 1.00 79.31 94 PHE A C 1
ATOM 697 O O . PHE A 1 94 ? -11.660 -6.423 13.032 1.00 79.31 94 PHE A O 1
ATOM 704 N N . HIS A 1 95 ? -12.465 -8.043 14.347 1.00 79.06 95 HIS A N 1
ATOM 705 C CA . HIS A 1 95 ? -11.177 -8.417 14.902 1.00 79.06 95 HIS A CA 1
ATOM 706 C C . HIS A 1 95 ? -10.617 -9.633 14.159 1.00 79.06 95 HIS A C 1
ATOM 708 O O . HIS A 1 95 ? -11.205 -10.719 14.151 1.00 79.06 95 HIS A O 1
ATOM 714 N N . TRP A 1 96 ? -9.479 -9.459 13.485 1.00 83.25 96 TRP A N 1
ATOM 715 C CA . TRP A 1 96 ? -8.733 -10.561 12.884 1.00 83.25 96 TRP A CA 1
ATOM 716 C C . TRP A 1 96 ? -7.671 -11.069 13.854 1.00 83.25 96 TRP A C 1
ATOM 718 O O . TRP A 1 96 ? -6.910 -10.264 14.398 1.00 83.25 96 TRP A O 1
ATOM 728 N N . PRO A 1 97 ? -7.552 -12.396 14.040 1.00 83.56 97 PRO A N 1
ATOM 729 C CA . PRO A 1 97 ? -6.387 -12.942 14.707 1.00 83.56 97 PRO A CA 1
ATOM 730 C C . PRO A 1 97 ? -5.134 -12.635 13.865 1.00 83.56 97 PRO A C 1
ATOM 732 O O . PRO A 1 97 ? -5.210 -12.666 12.631 1.00 83.56 97 PRO A O 1
ATOM 735 N N . PRO A 1 98 ? -3.964 -12.410 14.490 1.00 79.69 98 PRO A N 1
ATOM 736 C CA . PRO A 1 98 ? -2.722 -12.087 13.779 1.00 79.69 98 PRO A CA 1
ATOM 737 C C . PRO A 1 98 ? -2.362 -13.082 12.664 1.00 79.69 98 PRO A C 1
ATOM 739 O O . PRO A 1 98 ? -1.804 -12.699 11.641 1.00 79.69 98 PRO A O 1
ATOM 742 N N . GLN A 1 99 ? -2.739 -14.353 12.828 1.00 87.00 99 GLN A N 1
ATOM 743 C CA . GLN A 1 99 ? -2.515 -15.428 11.856 1.00 87.00 99 GLN A CA 1
ATOM 744 C C . GLN A 1 99 ? -3.213 -15.195 10.505 1.00 87.00 99 GLN A C 1
ATOM 746 O O . GLN A 1 99 ? -2.715 -15.650 9.479 1.00 87.00 99 GLN A O 1
ATOM 751 N N . ARG A 1 100 ? -4.338 -14.465 10.458 1.00 90.25 100 ARG A N 1
ATOM 752 C CA . ARG A 1 100 ? -5.013 -14.170 9.181 1.00 90.25 100 ARG A CA 1
ATOM 753 C C . ARG A 1 100 ? -4.173 -13.279 8.275 1.00 90.25 100 ARG A C 1
ATOM 755 O O . ARG A 1 100 ? -4.253 -13.416 7.062 1.00 90.25 100 ARG A O 1
ATOM 762 N N . TRP A 1 101 ? -3.342 -12.406 8.842 1.00 90.06 101 TRP A N 1
ATOM 763 C CA . TRP A 1 101 ? -2.476 -11.527 8.059 1.00 90.06 101 TRP A CA 1
ATOM 764 C C . TRP A 1 101 ? -1.389 -12.302 7.313 1.00 90.06 101 TRP A C 1
ATOM 766 O O . TRP A 1 101 ? -1.153 -12.034 6.137 1.00 90.06 101 TRP A O 1
ATOM 776 N N . SER A 1 102 ? -0.777 -13.311 7.942 1.00 89.38 102 SER A N 1
ATOM 777 C CA . SER A 1 102 ? 0.188 -14.172 7.248 1.00 89.38 102 SER A CA 1
ATOM 778 C C . SER A 1 102 ? -0.489 -15.057 6.201 1.00 89.38 102 SER A C 1
ATOM 780 O O . SER A 1 102 ? 0.034 -15.194 5.100 1.00 89.38 102 SER A O 1
ATOM 782 N N . GLN A 1 103 ? -1.677 -15.593 6.498 1.00 93.56 103 GLN A N 1
ATOM 783 C CA . GLN A 1 103 ? -2.480 -16.351 5.532 1.00 93.56 103 GLN A CA 1
ATOM 784 C C . GLN A 1 103 ? -2.888 -15.501 4.326 1.00 93.56 103 GLN A C 1
ATOM 786 O O . GLN A 1 103 ? -2.843 -15.989 3.202 1.00 93.56 103 GLN A O 1
ATOM 791 N N . LEU A 1 104 ? -3.240 -14.231 4.538 1.00 92.56 104 LEU A N 1
ATOM 792 C CA . LEU A 1 104 ? -3.555 -13.291 3.466 1.00 92.56 104 LEU A CA 1
ATOM 793 C C . LEU A 1 104 ? -2.335 -13.044 2.573 1.00 92.56 104 LEU A C 1
ATOM 795 O O . LEU A 1 104 ? -2.453 -13.141 1.357 1.00 92.56 104 LEU A O 1
ATOM 799 N N . ILE A 1 105 ? -1.167 -12.763 3.162 1.00 91.31 105 ILE A N 1
ATOM 800 C CA . ILE A 1 105 ? 0.076 -12.554 2.403 1.00 91.31 105 ILE A CA 1
ATOM 801 C C . ILE A 1 105 ? 0.413 -13.807 1.586 1.00 91.31 105 ILE A C 1
ATOM 803 O O . ILE A 1 105 ? 0.649 -13.709 0.384 1.00 91.31 105 ILE A O 1
ATOM 807 N N . LEU A 1 106 ? 0.365 -14.989 2.210 1.00 92.69 106 LEU A N 1
ATOM 808 C CA . LEU A 1 106 ? 0.593 -16.264 1.527 1.00 92.69 106 LEU A CA 1
ATOM 809 C C . LEU A 1 106 ? -0.433 -16.507 0.416 1.00 92.69 106 LEU A C 1
ATOM 811 O O . LEU A 1 106 ? -0.058 -16.916 -0.677 1.00 92.69 106 LEU A O 1
ATOM 815 N N . GLY A 1 107 ? -1.709 -16.211 0.659 1.00 93.94 107 GLY A N 1
ATOM 816 C CA . GLY A 1 107 ? -2.765 -16.306 -0.343 1.00 93.94 107 GLY A CA 1
ATOM 817 C C . GLY A 1 107 ? -2.487 -15.406 -1.543 1.00 93.94 107 GLY A C 1
ATOM 818 O O . GLY A 1 107 ? -2.533 -15.877 -2.675 1.00 93.94 107 GLY A O 1
ATOM 819 N N . ILE A 1 108 ? -2.112 -14.143 -1.311 1.00 93.25 108 ILE A N 1
ATOM 820 C CA . ILE A 1 108 ? -1.736 -13.212 -2.385 1.00 93.25 108 ILE A CA 1
ATOM 821 C C . ILE A 1 108 ? -0.554 -13.765 -3.189 1.00 93.25 108 ILE A C 1
ATOM 823 O O . ILE A 1 108 ? -0.583 -13.701 -4.415 1.00 93.25 108 ILE A O 1
ATOM 827 N N . MET A 1 109 ? 0.452 -14.348 -2.530 1.00 92.44 109 MET A N 1
ATOM 828 C CA . MET A 1 109 ? 1.602 -14.966 -3.205 1.00 92.44 109 MET A CA 1
ATOM 829 C C . MET A 1 109 ? 1.210 -16.186 -4.043 1.00 92.44 109 MET A C 1
ATOM 831 O O . MET A 1 109 ? 1.640 -16.305 -5.187 1.00 92.44 109 MET A O 1
ATOM 835 N N . VAL A 1 110 ? 0.380 -17.080 -3.502 1.00 94.44 110 VAL A N 1
ATOM 836 C CA . VAL A 1 110 ? -0.074 -18.288 -4.208 1.00 94.44 110 VAL A CA 1
ATOM 837 C C . VAL A 1 110 ? -0.937 -17.921 -5.413 1.00 94.44 110 VAL A C 1
ATOM 839 O O . VAL A 1 110 ? -0.736 -18.465 -6.495 1.00 94.44 110 VAL A O 1
ATOM 842 N N . PHE A 1 111 ? -1.865 -16.974 -5.264 1.00 94.12 111 PHE A N 1
ATOM 843 C CA . PHE A 1 111 ? -2.694 -16.510 -6.378 1.00 94.12 111 PHE A CA 1
ATOM 844 C C . PHE A 1 111 ? -1.907 -15.692 -7.396 1.00 94.12 111 PHE A C 1
ATOM 846 O O . PHE A 1 111 ? -2.198 -15.782 -8.585 1.00 94.12 111 PHE A O 1
ATOM 853 N N . PHE A 1 112 ? -0.886 -14.949 -6.966 1.00 92.50 112 PHE A N 1
ATOM 854 C CA . PHE A 1 112 ? 0.060 -14.328 -7.885 1.00 92.50 112 PHE A CA 1
ATOM 855 C C . PHE A 1 112 ? 0.751 -15.392 -8.744 1.00 92.50 112 PHE A C 1
ATOM 857 O O . PHE A 1 112 ? 0.723 -15.290 -9.970 1.00 92.50 112 PHE A O 1
ATOM 864 N N . GLU A 1 113 ? 1.288 -16.441 -8.121 1.00 92.81 113 GLU A N 1
ATOM 865 C CA . GLU A 1 113 ? 1.943 -17.532 -8.837 1.00 92.81 113 GLU A CA 1
ATOM 866 C C . GLU A 1 113 ? 0.959 -18.226 -9.789 1.00 92.81 113 GLU A C 1
ATOM 868 O O . GLU A 1 113 ? 1.245 -18.369 -10.973 1.00 92.81 113 GLU A O 1
ATOM 873 N N . LEU A 1 114 ? -0.254 -18.547 -9.334 1.00 94.69 114 LEU A N 1
ATOM 874 C CA . LEU A 1 114 ? -1.304 -19.116 -10.183 1.00 94.69 114 LEU A CA 1
ATOM 875 C C . LEU A 1 114 ? -1.668 -18.196 -11.361 1.00 94.69 114 LEU A C 1
ATOM 877 O O . LEU A 1 114 ? -1.807 -18.661 -12.489 1.00 94.69 114 LEU A O 1
ATOM 881 N N . SER A 1 115 ? -1.787 -16.887 -11.123 1.00 93.38 115 SER A N 1
ATOM 882 C CA . SER A 1 115 ? -2.063 -15.906 -12.177 1.00 93.38 115 SER A CA 1
ATOM 883 C C . SER A 1 115 ? -0.936 -15.837 -13.204 1.00 93.38 115 SER A C 1
ATOM 885 O O . SER A 1 115 ? -1.200 -15.582 -14.377 1.00 93.38 115 SER A O 1
ATOM 887 N N . ARG A 1 116 ? 0.307 -16.105 -12.782 1.00 91.56 116 ARG A N 1
ATOM 888 C CA . ARG A 1 116 ? 1.464 -16.211 -13.667 1.00 91.56 116 ARG A CA 1
ATOM 889 C C . ARG A 1 116 ? 1.388 -17.457 -14.540 1.00 91.56 116 ARG A C 1
ATOM 891 O O . ARG A 1 116 ? 1.648 -17.338 -15.727 1.00 91.56 116 ARG A O 1
ATOM 898 N N . TRP A 1 117 ? 0.988 -18.604 -13.991 1.00 94.94 117 TRP A N 1
ATOM 899 C CA . TRP A 1 117 ? 0.782 -19.836 -14.767 1.00 94.94 117 TRP A CA 1
ATOM 900 C C . TRP A 1 117 ? -0.343 -19.727 -15.803 1.00 94.94 117 TRP A C 1
ATOM 902 O O . TRP A 1 117 ? -0.299 -20.411 -16.820 1.00 94.94 117 TRP A O 1
ATOM 912 N N . LEU A 1 118 ? -1.350 -18.891 -15.542 1.00 94.69 118 LEU A N 1
ATOM 913 C CA . LEU A 1 118 ? -2.516 -18.703 -16.412 1.00 94.69 118 LEU A CA 1
ATOM 914 C C . LEU A 1 118 ? -2.409 -17.482 -17.345 1.00 94.69 118 LEU A C 1
ATOM 916 O O . LEU A 1 118 ? -3.383 -17.169 -18.022 1.00 94.69 118 LEU A O 1
ATOM 920 N N . ASP A 1 119 ? -1.285 -16.756 -17.343 1.00 93.56 119 ASP A N 1
ATOM 921 C CA . ASP A 1 119 ? -1.104 -15.483 -18.064 1.00 93.56 119 ASP A CA 1
ATOM 922 C C . ASP A 1 119 ? -2.157 -14.397 -17.727 1.00 93.56 119 ASP A C 1
ATOM 924 O O . ASP A 1 119 ? -2.442 -13.489 -18.508 1.00 93.56 119 ASP A O 1
ATOM 928 N N . LEU A 1 120 ? -2.710 -14.434 -16.509 1.00 94.44 120 LEU A N 1
ATOM 929 C CA . LEU A 1 120 ? -3.728 -13.501 -15.999 1.00 94.44 120 LEU A CA 1
ATOM 930 C C . LEU A 1 120 ? -3.161 -12.445 -15.034 1.00 94.44 120 LEU A C 1
ATOM 932 O O . LEU A 1 120 ? -3.909 -11.821 -14.278 1.00 94.44 120 LEU A O 1
ATOM 936 N N . GLN A 1 121 ? -1.847 -12.216 -15.052 1.00 90.62 121 GLN A N 1
ATOM 937 C CA . GLN A 1 121 ? -1.151 -11.332 -14.104 1.00 90.62 121 GLN A CA 1
ATOM 938 C C . GLN A 1 121 ? -1.744 -9.918 -14.057 1.00 90.62 121 GLN A C 1
ATOM 940 O O . GLN A 1 121 ? -1.983 -9.370 -12.983 1.00 90.62 121 GLN A O 1
ATOM 945 N N . GLN A 1 122 ? -2.048 -9.336 -15.222 1.00 88.69 122 GLN A N 1
ATOM 946 C CA . GLN A 1 122 ? -2.613 -7.989 -15.298 1.00 88.69 122 GLN A CA 1
ATOM 947 C C . GLN A 1 122 ? -4.009 -7.919 -14.665 1.00 88.69 122 GLN A C 1
ATOM 949 O O . GLN A 1 122 ? -4.312 -6.972 -13.940 1.00 88.69 122 GLN A O 1
ATOM 954 N N . ALA A 1 123 ? -4.859 -8.921 -14.913 1.00 90.88 123 ALA A N 1
ATOM 955 C CA . ALA A 1 123 ? -6.188 -9.000 -14.311 1.00 90.88 123 ALA A CA 1
ATOM 956 C C . ALA A 1 123 ? -6.095 -9.175 -12.788 1.00 90.88 123 ALA A C 1
ATOM 958 O O . ALA A 1 123 ? -6.821 -8.518 -12.041 1.00 90.88 123 ALA A O 1
ATOM 959 N N . TRP A 1 124 ? -5.152 -9.999 -12.326 1.00 92.50 124 TRP A N 1
ATOM 960 C CA . TRP A 1 124 ? -4.868 -10.177 -10.906 1.00 92.50 124 TRP A CA 1
ATOM 961 C C . TRP A 1 124 ? -4.407 -8.876 -10.241 1.00 92.50 124 TRP A C 1
ATOM 963 O O . TRP A 1 124 ? -4.941 -8.494 -9.201 1.00 92.50 124 TRP A O 1
ATOM 973 N N . LEU A 1 125 ? -3.490 -8.141 -10.873 1.00 90.88 125 LEU A N 1
ATOM 974 C CA . LEU A 1 125 ? -3.013 -6.850 -10.377 1.00 90.88 125 LEU A CA 1
ATOM 975 C C . LEU A 1 125 ? -4.167 -5.847 -10.213 1.00 90.88 125 LEU A C 1
ATOM 977 O O . LEU A 1 125 ? -4.249 -5.150 -9.201 1.00 90.88 125 LEU A O 1
ATOM 981 N N . TRP A 1 126 ? -5.081 -5.791 -11.186 1.00 90.69 126 TRP A N 1
ATOM 982 C CA . TRP A 1 126 ? -6.279 -4.951 -11.109 1.00 90.69 126 TRP A CA 1
ATOM 983 C C . TRP A 1 126 ? -7.203 -5.343 -9.966 1.00 90.69 126 TRP A C 1
ATOM 985 O O . TRP A 1 126 ? -7.648 -4.472 -9.219 1.00 90.69 126 TRP A O 1
ATOM 995 N N . LEU A 1 127 ? -7.470 -6.639 -9.819 1.00 93.00 127 LEU A N 1
ATOM 996 C CA . LEU A 1 127 ? -8.331 -7.165 -8.770 1.00 93.00 127 LEU A CA 1
ATOM 997 C C . LEU A 1 127 ? -7.775 -6.811 -7.389 1.00 93.00 127 LEU A C 1
ATOM 999 O O . LEU A 1 127 ? -8.485 -6.242 -6.562 1.00 93.00 127 LEU A O 1
ATOM 1003 N N . VAL A 1 128 ? -6.496 -7.092 -7.151 1.00 92.38 128 VAL A N 1
ATOM 1004 C CA . VAL A 1 128 ? -5.865 -6.886 -5.844 1.00 92.38 128 VAL A CA 1
ATOM 1005 C C . VAL A 1 128 ? -5.755 -5.401 -5.493 1.00 92.38 128 VAL A C 1
ATOM 1007 O O . VAL A 1 128 ? -6.056 -5.006 -4.364 1.00 92.38 128 VAL A O 1
ATOM 1010 N N . ASN A 1 129 ? -5.420 -4.550 -6.464 1.00 90.69 129 ASN A N 1
ATOM 1011 C CA . ASN A 1 129 ? -5.438 -3.104 -6.254 1.00 90.69 129 ASN A CA 1
ATOM 1012 C C . ASN A 1 129 ? -6.858 -2.590 -6.002 1.00 90.69 129 ASN A C 1
ATOM 1014 O O . ASN A 1 129 ? -7.054 -1.759 -5.118 1.00 90.69 129 ASN A O 1
ATOM 1018 N N . GLY A 1 130 ? -7.850 -3.118 -6.724 1.00 90.44 130 GLY A N 1
ATOM 1019 C CA . GLY A 1 130 ? -9.266 -2.826 -6.515 1.00 90.44 130 GLY A CA 1
ATOM 1020 C C . GLY A 1 130 ? -9.730 -3.165 -5.098 1.00 90.44 130 GLY A C 1
ATOM 1021 O O . GLY A 1 130 ? -10.402 -2.348 -4.473 1.00 90.44 130 GLY A O 1
ATOM 1022 N N . ILE A 1 131 ? -9.301 -4.308 -4.550 1.00 93.50 131 ILE A N 1
ATOM 1023 C CA . ILE A 1 131 ? -9.552 -4.679 -3.147 1.00 93.50 131 ILE A CA 1
ATOM 1024 C C . ILE A 1 131 ? -8.940 -3.648 -2.196 1.00 93.50 131 ILE A C 1
ATOM 1026 O O . ILE A 1 131 ? -9.600 -3.219 -1.252 1.00 93.50 131 ILE A O 1
ATOM 1030 N N . GLY A 1 132 ? -7.702 -3.217 -2.445 1.00 91.94 132 GLY A N 1
ATOM 1031 C CA . GLY A 1 132 ? -7.058 -2.192 -1.625 1.00 91.94 132 GLY A CA 1
ATOM 1032 C C . GLY A 1 132 ? -7.801 -0.853 -1.647 1.00 91.94 132 GLY A C 1
ATOM 1033 O O . GLY A 1 132 ? -8.063 -0.277 -0.591 1.00 91.94 132 GLY A O 1
ATOM 1034 N N . TYR A 1 133 ? -8.235 -0.391 -2.822 1.00 91.25 133 TYR A N 1
ATOM 1035 C CA . TYR A 1 133 ? -9.071 0.810 -2.942 1.00 91.25 133 TYR A CA 1
ATOM 1036 C C . TYR A 1 133 ? -10.417 0.670 -2.241 1.00 91.25 133 TYR A C 1
ATOM 1038 O O . TYR A 1 133 ? -10.824 1.575 -1.514 1.00 91.25 133 TYR A O 1
ATOM 1046 N N . ALA A 1 134 ? -11.096 -0.461 -2.435 1.00 92.56 134 ALA A N 1
ATOM 1047 C CA . ALA A 1 134 ? -12.354 -0.747 -1.763 1.00 92.56 134 ALA A CA 1
ATOM 1048 C C . ALA A 1 134 ? -12.170 -0.736 -0.241 1.00 92.56 134 ALA A C 1
ATOM 1050 O O . ALA A 1 134 ? -12.991 -0.161 0.463 1.00 92.56 134 ALA A O 1
ATOM 1051 N N . GLY A 1 135 ? -11.062 -1.285 0.266 1.00 92.31 135 GLY A N 1
ATOM 1052 C CA . GLY A 1 135 ? -10.711 -1.235 1.683 1.00 92.31 135 GLY A CA 1
ATOM 1053 C C . GLY A 1 135 ? -10.551 0.195 2.210 1.00 92.31 135 GLY A C 1
ATOM 1054 O O . GLY A 1 135 ? -11.155 0.542 3.224 1.00 92.31 135 GLY A O 1
ATOM 1055 N N . LEU A 1 136 ? -9.821 1.056 1.492 1.00 91.56 136 LEU A N 1
ATOM 1056 C CA . LEU A 1 136 ? -9.674 2.473 1.857 1.00 91.56 136 LEU A CA 1
ATOM 1057 C C . LEU A 1 136 ? -11.016 3.227 1.826 1.00 91.56 136 LEU A C 1
ATOM 1059 O O . LEU A 1 136 ? -11.310 4.005 2.734 1.00 91.56 136 LEU A O 1
ATOM 1063 N N . LEU A 1 137 ? -11.856 2.975 0.816 1.00 91.69 137 LEU A N 1
ATOM 1064 C CA . LEU A 1 137 ? -13.194 3.567 0.712 1.00 91.69 137 LEU A CA 1
ATOM 1065 C C . LEU A 1 137 ? -14.110 3.106 1.849 1.00 91.69 137 LEU A C 1
ATOM 1067 O O . LEU A 1 137 ? -14.753 3.928 2.495 1.00 91.69 137 LEU A O 1
ATOM 1071 N N . LEU A 1 138 ? -14.147 1.803 2.132 1.00 90.50 138 LEU A N 1
ATOM 1072 C CA . LEU A 1 138 ? -14.934 1.244 3.232 1.00 90.50 138 LEU A CA 1
ATOM 1073 C C . LEU A 1 138 ? -14.492 1.810 4.578 1.00 90.50 138 LEU A C 1
ATOM 1075 O O . LEU A 1 138 ? -15.336 2.122 5.417 1.00 90.50 138 LEU A O 1
ATOM 1079 N N . ALA A 1 139 ? -13.184 1.976 4.768 1.00 88.81 139 ALA A N 1
ATOM 1080 C CA . ALA A 1 139 ? -12.645 2.592 5.964 1.00 88.81 139 ALA A CA 1
ATOM 1081 C C . ALA A 1 139 ? -13.132 4.038 6.116 1.00 88.81 139 ALA A C 1
ATOM 1083 O O . ALA A 1 139 ? -13.540 4.418 7.204 1.00 88.81 139 ALA A O 1
ATOM 1084 N N . LEU A 1 140 ? -13.188 4.825 5.040 1.00 86.94 140 LEU A N 1
ATOM 1085 C CA . LEU A 1 140 ? -13.715 6.196 5.066 1.00 86.94 140 LEU A CA 1
ATOM 1086 C C . LEU A 1 140 ? -15.217 6.300 5.337 1.00 86.94 140 LEU A C 1
ATOM 1088 O O . LEU A 1 140 ? -15.654 7.254 5.976 1.00 86.94 140 LEU A O 1
ATOM 1092 N N . LEU A 1 141 ? -16.009 5.350 4.840 1.00 86.81 141 LEU A N 1
ATOM 1093 C CA . LEU A 1 141 ? -17.467 5.357 5.003 1.00 86.81 141 LEU A CA 1
ATOM 1094 C C . LEU A 1 141 ? -17.913 4.975 6.425 1.00 86.81 141 LEU A C 1
ATOM 1096 O O . LEU A 1 141 ? -19.075 5.172 6.782 1.00 86.81 141 LEU A O 1
ATOM 1100 N N . ARG A 1 142 ? -17.013 4.425 7.249 1.00 85.38 142 ARG A N 1
ATOM 1101 C CA . ARG A 1 142 ? -17.312 4.042 8.634 1.00 85.38 142 ARG A CA 1
ATOM 1102 C C . ARG A 1 142 ? -17.477 5.282 9.533 1.00 85.38 142 ARG A C 1
ATOM 1104 O O . ARG A 1 142 ? -16.682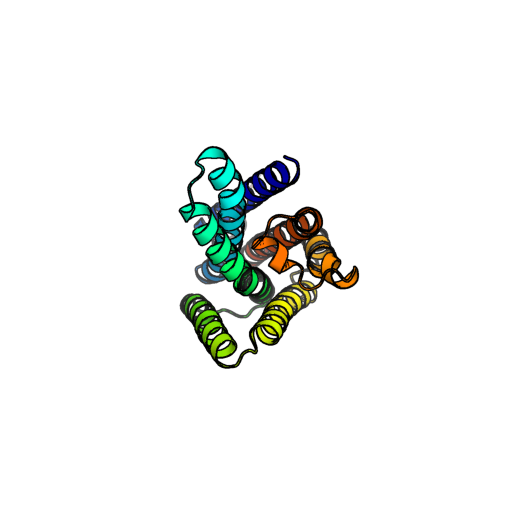 6.214 9.431 1.00 85.38 142 ARG A O 1
ATOM 1111 N N . PRO A 1 143 ? -18.432 5.282 10.487 1.00 74.62 143 PRO A N 1
ATOM 1112 C CA . PRO A 1 143 ? -18.654 6.410 11.403 1.00 74.62 143 PRO A CA 1
ATOM 1113 C C . PRO A 1 143 ? -17.417 6.807 12.219 1.00 74.62 143 PRO A C 1
ATOM 1115 O O . PRO A 1 143 ? -17.192 7.989 12.462 1.00 74.62 143 PRO A O 1
ATOM 1118 N N . ARG A 1 144 ? -16.575 5.828 12.576 1.00 70.00 144 ARG A N 1
ATOM 1119 C CA . ARG A 1 144 ? -15.317 6.036 13.312 1.00 70.00 144 ARG A CA 1
ATOM 1120 C C . ARG A 1 144 ? -14.321 6.936 12.564 1.00 70.00 144 ARG A C 1
ATOM 1122 O O . ARG A 1 144 ? -13.473 7.570 13.175 1.00 70.00 144 ARG A O 1
ATOM 1129 N N . SER A 1 145 ? -14.483 7.048 11.248 1.00 65.56 145 SER A N 1
ATOM 1130 C CA . SER A 1 145 ? -13.618 7.805 10.343 1.00 65.56 145 SER A CA 1
ATOM 1131 C C . SER A 1 145 ? -14.076 9.245 10.093 1.00 65.56 145 SER A C 1
ATOM 1133 O O . SER A 1 145 ? -13.509 9.931 9.242 1.00 65.56 145 SER A O 1
ATOM 1135 N N . GLN A 1 146 ? -15.102 9.728 10.807 1.00 68.31 146 GLN A N 1
ATOM 1136 C CA . GLN A 1 146 ? -15.668 11.064 10.580 1.00 68.31 146 GLN A CA 1
ATOM 1137 C C . GLN A 1 146 ? -14.802 12.222 11.095 1.00 68.31 146 GLN A C 1
ATOM 1139 O O . GLN A 1 146 ? -15.058 13.370 10.706 1.00 68.31 146 GLN A O 1
ATOM 1144 N N . ASP A 1 147 ? -13.761 11.935 11.881 1.00 79.12 147 ASP A N 1
ATOM 1145 C CA . ASP A 1 147 ? -12.802 12.928 12.360 1.00 79.12 147 ASP A CA 1
ATOM 1146 C C . ASP A 1 147 ? -12.130 13.685 11.210 1.00 79.12 147 ASP A C 1
ATOM 1148 O O . ASP A 1 147 ? -11.610 13.109 10.250 1.00 79.12 147 ASP A O 1
ATOM 1152 N N . ALA A 1 148 ? -12.057 15.011 11.348 1.00 76.75 148 ALA A N 1
ATOM 1153 C CA . ALA A 1 148 ? -11.431 15.889 10.359 1.00 76.75 148 ALA A CA 1
ATOM 1154 C C 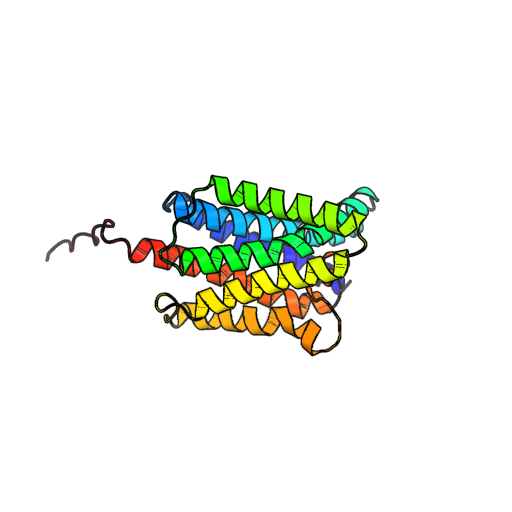. ALA A 1 148 ? -9.961 15.521 10.076 1.00 76.75 148 ALA A C 1
ATOM 1156 O O . ALA A 1 148 ? -9.479 15.710 8.959 1.00 76.75 148 ALA A O 1
ATOM 1157 N N . ARG A 1 149 ? -9.272 14.933 11.066 1.00 83.62 149 ARG A N 1
ATOM 1158 C CA . ARG A 1 149 ? -7.882 14.468 10.955 1.00 83.62 149 ARG A CA 1
ATOM 1159 C C . ARG A 1 149 ? -7.719 13.314 9.964 1.00 83.62 149 ARG A C 1
ATOM 1161 O O . ARG A 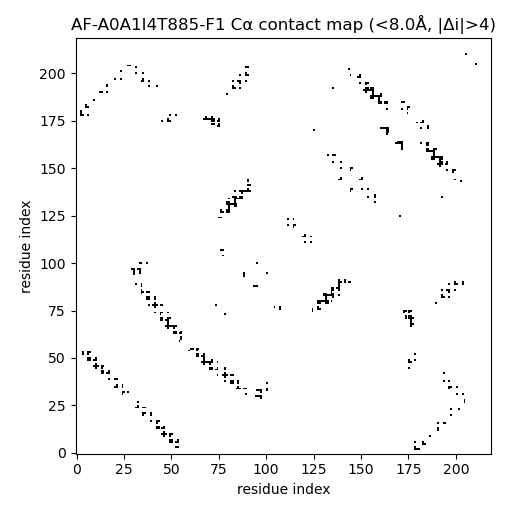1 149 ? -6.673 13.222 9.333 1.00 83.62 149 ARG A O 1
ATOM 1168 N N . LEU A 1 150 ? -8.742 12.470 9.793 1.00 85.75 150 LEU A N 1
ATOM 1169 C CA . LEU A 1 150 ? -8.694 11.324 8.881 1.00 85.75 150 LEU A CA 1
ATOM 1170 C C . LEU A 1 150 ? -9.036 11.706 7.434 1.00 85.75 150 LEU A C 1
ATOM 1172 O O . LEU A 1 150 ? -8.552 11.081 6.492 1.00 85.75 150 LEU A O 1
ATOM 1176 N N . ARG A 1 151 ? -9.836 12.762 7.242 1.00 84.62 151 ARG A N 1
ATOM 1177 C CA . ARG A 1 151 ? -10.330 13.174 5.917 1.00 84.62 151 ARG A CA 1
ATOM 1178 C C . ARG A 1 151 ? -9.214 13.601 4.972 1.00 84.62 151 ARG A C 1
ATOM 1180 O O . ARG A 1 151 ? -9.234 13.219 3.808 1.00 84.62 151 ARG A O 1
ATOM 1187 N N . ILE A 1 152 ? -8.242 14.370 5.464 1.00 87.75 152 ILE A N 1
ATOM 1188 C CA . ILE A 1 152 ? -7.122 14.874 4.653 1.00 87.75 152 ILE A CA 1
ATOM 1189 C C . ILE A 1 152 ? -6.254 13.725 4.106 1.00 87.75 152 ILE A C 1
ATOM 1191 O O . ILE A 1 152 ? -6.139 13.619 2.884 1.00 87.75 152 ILE A O 1
ATOM 1195 N N . PRO A 1 153 ? -5.663 12.840 4.936 1.00 87.88 153 PRO A N 1
ATOM 1196 C CA . PRO A 1 153 ? -4.813 11.761 4.430 1.00 87.88 153 PRO A CA 1
ATOM 1197 C C . PRO A 1 153 ? -5.585 10.781 3.547 1.00 87.88 153 PRO A C 1
ATOM 1199 O O . PRO A 1 153 ? -5.043 10.281 2.563 1.00 87.88 153 PRO A O 1
ATOM 1202 N N . ALA A 1 154 ? -6.862 10.551 3.846 1.00 86.69 154 ALA A N 1
ATOM 1203 C CA . ALA A 1 154 ? -7.690 9.662 3.055 1.00 86.69 154 ALA A CA 1
ATOM 1204 C C . ALA A 1 154 ? -8.084 10.271 1.695 1.00 86.69 154 ALA A C 1
ATOM 1206 O O . ALA A 1 154 ? -8.066 9.567 0.688 1.00 86.69 154 ALA A O 1
ATOM 1207 N N . ALA A 1 155 ? -8.351 11.580 1.627 1.00 87.88 155 ALA A N 1
ATOM 1208 C CA . ALA A 1 155 ? -8.545 12.285 0.360 1.00 87.88 155 ALA A CA 1
ATOM 1209 C C . ALA A 1 155 ? -7.274 12.248 -0.498 1.00 87.88 155 ALA A C 1
ATOM 1211 O O . ALA A 1 155 ? -7.346 11.941 -1.685 1.00 87.88 155 ALA A O 1
ATOM 1212 N N . ILE A 1 156 ? -6.104 12.482 0.109 1.00 91.12 156 ILE A N 1
ATOM 1213 C CA . ILE A 1 156 ? -4.815 12.357 -0.583 1.00 91.12 156 ILE A CA 1
ATOM 1214 C C . ILE A 1 156 ? -4.655 10.934 -1.134 1.00 91.12 156 ILE A C 1
ATOM 1216 O O . ILE A 1 156 ? -4.362 10.776 -2.315 1.00 91.12 156 ILE A O 1
ATOM 1220 N N . ALA A 1 157 ? -4.905 9.899 -0.326 1.00 90.06 157 ALA A N 1
ATOM 1221 C CA . ALA A 1 157 ? -4.828 8.508 -0.768 1.00 90.06 157 ALA A CA 1
ATOM 1222 C C . ALA A 1 157 ? -5.755 8.227 -1.961 1.00 90.06 157 ALA A C 1
ATOM 1224 O O . ALA A 1 157 ? -5.300 7.739 -2.994 1.00 90.06 157 ALA A O 1
ATOM 1225 N N . LEU A 1 158 ? -7.036 8.583 -1.847 1.00 89.50 158 LEU A N 1
ATOM 1226 C CA . LEU A 1 158 ? -8.045 8.315 -2.871 1.00 89.50 158 LEU A CA 1
ATOM 1227 C C . LEU A 1 158 ? -7.861 9.110 -4.163 1.00 89.50 158 LEU A C 1
ATOM 1229 O O . LEU A 1 158 ? -8.323 8.655 -5.202 1.00 89.50 158 LEU A O 1
ATOM 1233 N N . ILE A 1 159 ? -7.224 10.280 -4.120 1.00 90.00 159 ILE A N 1
ATOM 1234 C CA . ILE A 1 159 ? -6.976 11.090 -5.318 1.00 90.00 159 ILE A CA 1
ATOM 1235 C C . ILE A 1 159 ? -5.663 10.666 -5.976 1.00 90.00 159 ILE A C 1
ATOM 1237 O O . ILE A 1 159 ? -5.620 10.408 -7.177 1.00 90.00 159 ILE A O 1
ATOM 1241 N N . CYS A 1 160 ? -4.586 10.567 -5.198 1.00 89.25 160 CYS A N 1
ATOM 1242 C CA . CYS A 1 160 ? -3.235 10.381 -5.719 1.00 89.25 160 CYS A CA 1
ATOM 1243 C C . CYS A 1 160 ? -2.963 8.957 -6.212 1.00 89.25 160 CYS A C 1
ATOM 1245 O O . CYS A 1 160 ? -2.275 8.781 -7.216 1.00 89.25 160 CYS A O 1
ATOM 1247 N N . LEU A 1 161 ? -3.509 7.937 -5.543 1.00 87.50 161 LEU A N 1
ATOM 1248 C CA . LEU A 1 161 ? -3.292 6.548 -5.942 1.00 87.50 161 LEU A CA 1
ATOM 1249 C C . LEU A 1 161 ? -3.904 6.231 -7.324 1.00 87.50 161 LEU A C 1
ATOM 1251 O O . LEU A 1 161 ? -3.175 5.687 -8.154 1.00 87.50 161 LEU A O 1
ATOM 1255 N N . PRO A 1 162 ? -5.172 6.578 -7.644 1.00 86.50 162 PRO A N 1
ATOM 1256 C CA . PRO A 1 162 ? -5.740 6.297 -8.961 1.00 86.50 162 PRO A CA 1
ATOM 1257 C C . PRO A 1 162 ? -5.422 7.380 -10.001 1.00 86.50 162 PRO A C 1
ATOM 1259 O O . PRO A 1 162 ? -5.686 7.159 -11.180 1.00 86.50 162 PRO A O 1
ATOM 1262 N N . ALA A 1 163 ? -4.844 8.528 -9.625 1.00 85.50 163 ALA A N 1
ATOM 1263 C CA . ALA A 1 163 ? -4.556 9.614 -10.567 1.00 85.50 163 ALA A CA 1
ATOM 1264 C C . ALA A 1 163 ? -3.800 9.160 -11.832 1.00 85.50 163 ALA A C 1
ATOM 1266 O O . ALA A 1 163 ? -4.243 9.508 -12.927 1.00 85.50 163 ALA A O 1
ATOM 1267 N N . PRO A 1 164 ? -2.730 8.339 -11.766 1.00 81.25 164 PRO A N 1
ATOM 1268 C CA . PRO A 1 164 ? -2.040 7.914 -12.984 1.00 81.25 164 PRO A CA 1
ATOM 1269 C C . PRO A 1 164 ? -2.908 7.031 -13.894 1.00 81.25 164 PRO A C 1
ATOM 1271 O O . PRO A 1 164 ? -2.739 7.072 -15.110 1.00 81.25 164 PRO A O 1
ATOM 1274 N N . LEU A 1 165 ? -3.868 6.289 -13.330 1.00 82.31 165 LEU A N 1
ATOM 1275 C CA . LEU A 1 165 ? -4.854 5.543 -14.113 1.00 82.31 165 LEU A CA 1
ATOM 1276 C C . LEU A 1 165 ? -5.808 6.492 -14.843 1.00 82.31 165 LEU A C 1
ATOM 1278 O O . LEU A 1 165 ? -6.030 6.330 -16.040 1.00 82.31 165 LEU A O 1
ATOM 1282 N N . LEU A 1 166 ? -6.340 7.493 -14.137 1.00 82.75 166 LEU A N 1
ATOM 1283 C CA . LEU A 1 166 ? -7.269 8.479 -14.704 1.00 82.75 166 LEU A CA 1
ATOM 1284 C C . LEU A 1 166 ? -6.625 9.317 -15.816 1.00 82.75 166 LEU A C 1
ATOM 1286 O O . LEU A 1 166 ? -7.309 9.765 -16.730 1.00 82.75 166 LEU A O 1
ATOM 1290 N N . LEU A 1 167 ? -5.305 9.486 -15.760 1.00 83.62 167 LEU A N 1
ATOM 1291 C CA . LEU A 1 167 ? -4.512 10.177 -16.775 1.00 83.62 167 LEU A CA 1
ATOM 1292 C C . LEU A 1 167 ? -4.070 9.267 -17.940 1.00 83.62 167 LEU A C 1
ATOM 1294 O O . LEU A 1 167 ? -3.321 9.709 -18.806 1.00 83.62 167 LEU A O 1
ATOM 1298 N N . GLY A 1 168 ? -4.509 8.003 -17.977 1.00 77.50 168 GLY A N 1
ATOM 1299 C CA . GLY A 1 168 ? -4.236 7.077 -19.081 1.00 77.50 168 GLY A CA 1
ATOM 1300 C C . GLY A 1 168 ? -2.859 6.403 -19.044 1.00 77.50 168 GLY A C 1
ATOM 1301 O O . GLY A 1 168 ? -2.480 5.738 -20.004 1.00 77.50 168 GLY A O 1
ATOM 1302 N N . TYR A 1 169 ? -2.109 6.512 -17.942 1.00 73.44 169 TYR A N 1
ATOM 1303 C CA . TYR A 1 169 ? -0.763 5.934 -17.824 1.00 73.44 169 TYR A CA 1
ATOM 1304 C C . TYR A 1 169 ? -0.748 4.440 -17.451 1.00 73.44 169 TYR A C 1
ATOM 1306 O O . TYR A 1 169 ? 0.325 3.855 -17.285 1.00 73.44 169 TYR A O 1
ATOM 1314 N N . GLY A 1 170 ? -1.912 3.798 -17.337 1.00 78.62 170 GLY A N 1
ATOM 1315 C CA . GLY A 1 170 ? -2.037 2.403 -16.914 1.00 78.62 170 GLY A CA 1
ATOM 1316 C C . GLY A 1 170 ? -1.955 2.245 -15.394 1.00 78.62 170 GLY A C 1
ATOM 1317 O O . GLY A 1 170 ? -2.335 3.142 -14.644 1.00 78.62 170 GLY A O 1
ATOM 1318 N N . ASN A 1 171 ? -1.503 1.081 -14.919 1.00 81.19 171 ASN A N 1
ATOM 1319 C CA . ASN A 1 171 ? -1.499 0.799 -13.485 1.00 81.19 171 ASN A CA 1
ATOM 1320 C C . ASN A 1 171 ? -0.405 1.619 -12.762 1.00 81.19 171 ASN A C 1
ATOM 1322 O O . ASN A 1 171 ? 0.779 1.470 -13.080 1.00 81.19 171 ASN A O 1
ATOM 1326 N N . PRO A 1 172 ? -0.774 2.462 -11.780 1.00 78.88 172 PRO A N 1
ATOM 1327 C CA . PRO A 1 172 ? 0.140 3.395 -11.121 1.00 78.88 172 PRO A CA 1
ATOM 1328 C C . PRO A 1 172 ? 1.262 2.691 -10.348 1.00 78.88 172 PRO A C 1
ATOM 1330 O O . PRO A 1 172 ? 2.383 3.192 -10.289 1.00 78.88 172 PRO A O 1
ATOM 1333 N N . LEU A 1 173 ? 0.987 1.510 -9.787 1.00 83.25 173 LEU A N 1
ATOM 1334 C CA . LEU A 1 173 ? 1.922 0.782 -8.928 1.00 83.25 173 LEU A CA 1
ATOM 1335 C C . LEU A 1 173 ? 3.040 0.082 -9.707 1.00 83.25 173 LEU A C 1
ATOM 1337 O O . LEU A 1 173 ? 4.059 -0.267 -9.118 1.00 83.25 173 LEU A O 1
ATOM 1341 N N . LEU A 1 174 ? 2.913 -0.050 -11.032 1.00 84.06 174 LEU A N 1
ATOM 1342 C CA . LEU A 1 174 ? 4.014 -0.513 -11.883 1.00 84.06 174 LEU A CA 1
ATOM 1343 C C . LEU A 1 174 ? 5.191 0.475 -11.892 1.00 84.06 174 LEU A C 1
ATOM 1345 O O . LEU A 1 174 ? 6.329 0.062 -12.100 1.00 84.06 174 LEU A O 1
ATOM 1349 N N . ALA A 1 175 ? 4.954 1.753 -11.570 1.00 82.81 175 ALA A N 1
ATOM 1350 C CA . ALA A 1 175 ? 6.017 2.748 -11.401 1.00 82.81 175 ALA A CA 1
ATOM 1351 C C . ALA A 1 175 ? 6.974 2.431 -10.231 1.00 82.81 175 ALA A C 1
ATOM 1353 O O . ALA A 1 175 ? 8.025 3.054 -10.112 1.00 82.81 175 ALA A O 1
ATOM 1354 N N . LEU A 1 176 ? 6.632 1.463 -9.369 1.00 82.75 176 LEU A N 1
ATOM 1355 C CA . LEU A 1 176 ? 7.520 0.959 -8.318 1.00 82.75 176 LEU A CA 1
ATOM 1356 C C . LEU A 1 176 ? 8.615 0.029 -8.854 1.00 82.75 176 LEU A C 1
ATOM 1358 O O . LEU A 1 176 ? 9.650 -0.112 -8.211 1.00 82.75 176 LEU A O 1
ATOM 1362 N N . GLN A 1 177 ? 8.401 -0.605 -10.010 1.00 83.12 177 GLN A N 1
ATOM 1363 C CA . GLN A 1 177 ? 9.395 -1.483 -10.640 1.00 83.12 177 GLN A CA 1
ATOM 1364 C C . GLN A 1 177 ? 10.454 -0.679 -11.401 1.00 83.12 177 GLN A C 1
ATOM 1366 O O . GLN A 1 177 ? 11.611 -1.086 -11.486 1.00 83.12 177 GLN A O 1
ATOM 1371 N N . GLN A 1 178 ? 10.056 0.467 -11.957 1.00 77.38 178 GLN A N 1
ATOM 1372 C CA . GLN A 1 178 ? 10.924 1.375 -12.698 1.00 77.38 178 GLN A CA 1
ATOM 1373 C C . GLN A 1 178 ? 10.628 2.817 -12.269 1.00 77.38 178 GLN A C 1
ATOM 1375 O O . GLN A 1 178 ? 9.579 3.350 -12.639 1.00 77.38 178 GLN A O 1
ATOM 1380 N N . PRO A 1 179 ? 11.526 3.455 -11.493 1.00 72.00 179 PRO A N 1
ATOM 1381 C CA . PRO A 1 179 ? 11.290 4.791 -10.971 1.00 72.00 179 PRO A CA 1
ATOM 1382 C C . PRO A 1 179 ? 11.163 5.830 -12.086 1.00 72.00 179 PRO A C 1
ATOM 1384 O O . PRO A 1 179 ? 12.141 6.199 -12.743 1.00 72.00 179 PRO A O 1
ATOM 1387 N N . ASP A 1 180 ? 9.948 6.335 -12.255 1.00 79.19 180 ASP A N 1
ATOM 1388 C CA . ASP A 1 180 ? 9.596 7.352 -13.242 1.00 79.19 180 ASP A CA 1
ATOM 1389 C C . ASP A 1 180 ? 8.820 8.507 -12.583 1.00 79.19 180 ASP A C 1
ATOM 1391 O O . ASP A 1 180 ? 8.431 8.428 -11.416 1.00 79.19 180 ASP A O 1
ATOM 1395 N N . MET A 1 181 ? 8.554 9.580 -13.329 1.00 78.12 181 MET A N 1
ATOM 1396 C CA . MET A 1 181 ? 7.783 10.757 -12.901 1.00 78.12 181 MET A CA 1
ATOM 1397 C C . MET A 1 181 ? 6.425 10.404 -12.275 1.00 78.12 181 MET A C 1
ATOM 1399 O O . MET A 1 181 ? 5.935 11.122 -11.406 1.00 78.12 181 MET A O 1
ATOM 1403 N N . ARG A 1 182 ? 5.840 9.258 -12.644 1.00 81.69 182 ARG A N 1
ATOM 1404 C CA . ARG A 1 182 ? 4.595 8.718 -12.067 1.00 81.69 182 ARG A CA 1
ATOM 1405 C C . ARG A 1 182 ? 4.673 8.508 -10.549 1.00 81.69 182 ARG A C 1
ATOM 1407 O O . ARG A 1 182 ? 3.652 8.610 -9.870 1.00 81.69 182 ARG A O 1
ATOM 1414 N N . LEU A 1 183 ? 5.870 8.269 -10.005 1.00 82.06 183 LEU A N 1
ATOM 1415 C CA . LEU A 1 183 ? 6.096 8.146 -8.562 1.00 82.06 183 LEU A CA 1
ATOM 1416 C C . LEU A 1 183 ? 5.710 9.410 -7.794 1.00 82.06 183 LEU A C 1
ATOM 1418 O O . LEU A 1 183 ? 5.237 9.296 -6.667 1.00 82.06 183 LEU A O 1
ATOM 1422 N N . LEU A 1 184 ? 5.859 10.598 -8.391 1.00 82.94 184 LEU A N 1
ATOM 1423 C CA . LEU A 1 184 ? 5.483 11.858 -7.741 1.00 82.94 184 LEU A CA 1
ATOM 1424 C C . LEU A 1 184 ? 3.987 11.914 -7.423 1.00 82.94 184 LEU A C 1
ATOM 1426 O O . LEU A 1 184 ? 3.603 12.472 -6.401 1.00 82.94 184 LEU A O 1
ATOM 1430 N N . GLY A 1 185 ? 3.155 11.307 -8.274 1.00 81.56 185 GLY A N 1
ATOM 1431 C CA . GLY A 1 185 ? 1.725 11.153 -8.018 1.00 81.56 185 GLY A CA 1
ATOM 1432 C C . GLY A 1 185 ? 1.426 10.020 -7.037 1.00 81.56 185 GLY A C 1
ATOM 1433 O O . GLY A 1 185 ? 0.576 10.172 -6.172 1.00 81.56 185 GLY A O 1
ATOM 1434 N N . LEU A 1 186 ? 2.148 8.901 -7.122 1.00 87.88 186 LEU A N 1
ATOM 1435 C CA . LEU A 1 186 ? 1.896 7.712 -6.299 1.00 87.88 186 LEU A CA 1
ATOM 1436 C C . LEU A 1 186 ? 2.277 7.899 -4.817 1.00 87.88 186 LEU A C 1
ATOM 1438 O O . LEU A 1 186 ? 1.523 7.508 -3.924 1.00 87.88 186 LEU A O 1
ATOM 1442 N N . LEU A 1 187 ? 3.455 8.472 -4.553 1.00 89.38 187 LEU A N 1
ATOM 1443 C CA . LEU A 1 187 ? 4.035 8.624 -3.215 1.00 89.38 187 LEU A CA 1
ATOM 1444 C C . LEU A 1 187 ? 3.113 9.326 -2.209 1.00 89.38 187 LEU A C 1
ATOM 1446 O O . LEU A 1 187 ? 2.889 8.745 -1.144 1.00 89.38 187 LEU A O 1
ATOM 1450 N N . PRO A 1 188 ? 2.537 10.513 -2.496 1.00 90.19 188 PRO A N 1
ATOM 1451 C CA . PRO A 1 188 ? 1.618 11.153 -1.558 1.00 90.19 188 PRO A CA 1
ATOM 1452 C C . PRO A 1 188 ? 0.405 10.266 -1.267 1.00 90.19 188 PRO A C 1
ATOM 1454 O O . PRO A 1 188 ? -0.047 10.214 -0.127 1.00 90.19 188 PRO A O 1
ATOM 1457 N N . GLY A 1 189 ? -0.064 9.496 -2.252 1.00 90.88 189 GLY A N 1
ATOM 1458 C CA . GLY A 1 189 ? -1.160 8.551 -2.075 1.00 90.88 189 GLY A CA 1
ATOM 1459 C C . GLY A 1 189 ? -0.833 7.414 -1.101 1.00 90.88 189 GLY A C 1
ATOM 1460 O O . GLY A 1 189 ? -1.619 7.125 -0.199 1.00 90.88 189 GLY A O 1
ATOM 1461 N N . LEU A 1 190 ? 0.353 6.809 -1.229 1.00 91.56 190 LEU A N 1
ATOM 1462 C CA . LEU A 1 190 ? 0.831 5.773 -0.303 1.00 91.56 190 LEU A CA 1
ATOM 1463 C C . LEU A 1 190 ? 1.068 6.323 1.109 1.00 91.56 190 LEU A C 1
ATOM 1465 O O . LEU A 1 190 ? 0.719 5.671 2.093 1.00 91.56 190 LEU A O 1
ATOM 1469 N N . ILE A 1 191 ? 1.615 7.537 1.214 1.00 92.69 191 ILE A N 1
ATOM 1470 C CA . ILE A 1 191 ? 1.807 8.236 2.491 1.00 92.69 191 ILE A CA 1
ATOM 1471 C C . ILE A 1 191 ? 0.452 8.527 3.148 1.00 92.69 191 ILE A C 1
ATOM 1473 O O . ILE A 1 191 ? 0.303 8.304 4.348 1.00 92.69 191 ILE A 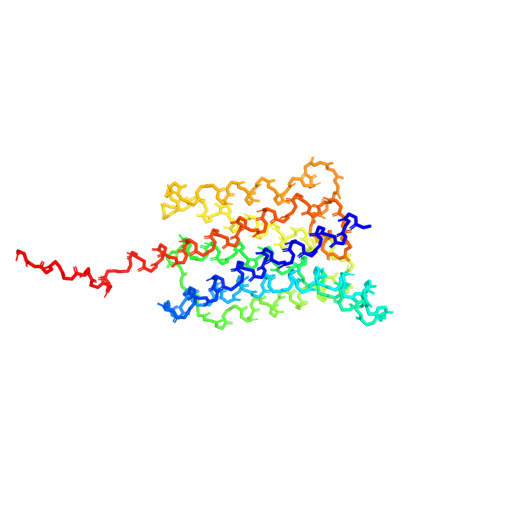O 1
ATOM 1477 N N . GLY A 1 192 ? -0.538 8.979 2.373 1.00 91.75 192 GLY A N 1
ATOM 1478 C CA . GLY A 1 192 ? -1.904 9.209 2.840 1.00 91.75 192 GLY A CA 1
ATOM 1479 C C . GLY A 1 192 ? -2.564 7.929 3.352 1.00 91.75 192 GLY A C 1
ATOM 1480 O O . GLY A 1 192 ? -3.121 7.922 4.447 1.00 91.75 192 GLY A O 1
ATOM 1481 N N . ALA A 1 193 ? -2.427 6.819 2.620 1.00 92.56 193 ALA A N 1
ATOM 1482 C CA . ALA A 1 193 ? -2.957 5.521 3.037 1.00 92.56 193 ALA A CA 1
ATOM 1483 C C . ALA A 1 193 ? -2.295 5.019 4.335 1.00 92.56 193 ALA A C 1
ATOM 1485 O O . ALA A 1 193 ? -2.982 4.564 5.247 1.00 92.56 193 ALA A O 1
ATOM 1486 N N . ALA A 1 194 ? -0.973 5.157 4.465 1.00 92.44 194 ALA A N 1
ATOM 1487 C CA . ALA A 1 194 ? -0.251 4.817 5.692 1.00 92.44 194 ALA A CA 1
ATOM 1488 C C . ALA A 1 194 ? -0.656 5.685 6.889 1.00 92.44 194 ALA A C 1
ATOM 1490 O O . ALA A 1 194 ? -0.868 5.170 7.987 1.00 92.44 194 ALA A O 1
ATOM 1491 N N . ALA A 1 195 ? -0.786 6.996 6.676 1.00 91.69 195 ALA A N 1
ATOM 1492 C CA . ALA A 1 195 ? -1.241 7.926 7.702 1.00 91.69 195 ALA A CA 1
ATOM 1493 C C . ALA A 1 195 ? -2.664 7.582 8.161 1.00 91.69 195 ALA A C 1
ATOM 1495 O O . ALA A 1 195 ? -2.934 7.575 9.358 1.00 91.69 195 ALA A O 1
ATOM 1496 N N . MET A 1 196 ? -3.550 7.223 7.228 1.00 91.44 196 MET A N 1
ATOM 1497 C CA . MET A 1 196 ? -4.902 6.764 7.537 1.00 91.44 196 MET A CA 1
ATOM 1498 C C . MET A 1 196 ? -4.889 5.510 8.422 1.00 91.44 196 MET A C 1
ATOM 1500 O O . MET A 1 196 ? -5.596 5.478 9.423 1.00 91.44 196 MET A O 1
ATOM 1504 N N . VAL A 1 197 ? -4.053 4.512 8.111 1.00 91.12 197 VAL A N 1
ATOM 1505 C CA . VAL A 1 197 ? -3.893 3.303 8.943 1.00 91.12 197 VAL A CA 1
ATOM 1506 C C . VAL A 1 197 ? -3.421 3.654 10.358 1.00 91.12 197 VAL A C 1
ATOM 1508 O O . VAL A 1 197 ? -3.987 3.156 11.328 1.00 91.12 197 VAL A O 1
ATOM 1511 N N . GLY A 1 198 ? -2.417 4.522 10.502 1.00 89.00 198 GLY A N 1
ATOM 1512 C CA . GLY A 1 198 ? -1.908 4.898 11.825 1.00 89.00 198 GLY A CA 1
ATOM 1513 C C . GLY A 1 198 ? -2.897 5.723 12.654 1.00 89.00 198 GLY A C 1
ATOM 1514 O O . GLY A 1 198 ? -3.062 5.484 13.848 1.00 89.00 198 GLY A O 1
ATOM 1515 N N . LEU A 1 199 ? -3.618 6.653 12.024 1.00 89.62 199 LEU A N 1
ATOM 1516 C CA . LEU A 1 199 ? -4.650 7.443 12.702 1.00 89.62 199 LEU A CA 1
ATOM 1517 C C . LEU A 1 199 ? -5.853 6.583 13.112 1.00 89.62 199 LEU A C 1
ATOM 1519 O O . LEU A 1 199 ? -6.357 6.731 14.222 1.00 89.62 199 LEU A O 1
ATOM 1523 N N . LEU A 1 200 ? -6.277 5.642 12.263 1.00 88.50 200 LEU A N 1
ATOM 1524 C CA . LEU A 1 200 ? -7.321 4.678 12.620 1.00 88.50 200 LEU A CA 1
ATOM 1525 C C . LEU A 1 200 ? -6.885 3.774 13.775 1.00 88.50 200 LEU A C 1
ATOM 1527 O O . LEU A 1 200 ? -7.691 3.472 14.647 1.00 88.50 200 LEU A O 1
ATOM 1531 N N . ALA A 1 201 ? -5.614 3.367 13.825 1.00 86.62 201 ALA A N 1
ATOM 1532 C CA . ALA A 1 201 ? -5.089 2.592 14.948 1.00 86.62 201 ALA A CA 1
ATOM 1533 C C . ALA A 1 201 ? -5.078 3.392 16.262 1.00 86.62 201 ALA A C 1
ATOM 1535 O O . ALA A 1 201 ? -5.303 2.829 17.334 1.00 86.62 201 ALA A O 1
ATOM 1536 N N . GLU A 1 202 ? -4.837 4.700 16.191 1.00 85.06 202 GLU A N 1
ATOM 1537 C CA . GLU A 1 202 ? -4.924 5.596 17.343 1.00 85.06 202 GLU A CA 1
ATOM 1538 C C . GLU A 1 202 ? -6.369 5.762 17.828 1.00 85.06 202 GLU A C 1
ATOM 1540 O O . GLU A 1 202 ? -6.638 5.600 19.017 1.00 85.06 202 GLU A O 1
ATOM 1545 N N . GLN A 1 203 ? -7.314 5.983 16.913 1.00 83.56 203 GLN A N 1
ATOM 1546 C CA . GLN A 1 203 ? -8.743 6.042 17.234 1.00 83.56 203 GLN A CA 1
ATOM 1547 C C . GLN A 1 203 ? -9.275 4.712 17.774 1.00 83.56 203 GLN A C 1
ATOM 1549 O O . GLN A 1 203 ? -10.104 4.707 18.682 1.00 83.56 203 GLN A O 1
ATOM 1554 N N . ALA A 1 204 ? -8.817 3.581 17.228 1.00 79.56 204 ALA A N 1
ATOM 1555 C CA . ALA A 1 204 ? -9.181 2.241 17.687 1.00 79.56 204 ALA A CA 1
ATOM 1556 C C . ALA A 1 204 ? -8.889 2.071 19.187 1.00 79.56 204 ALA A C 1
ATOM 1558 O O . ALA A 1 204 ? -9.746 1.625 19.940 1.00 79.56 204 ALA A O 1
ATOM 1559 N N . HIS A 1 205 ? -7.710 2.515 19.619 1.00 77.31 205 HIS A N 1
ATOM 1560 C CA . HIS A 1 205 ? -7.288 2.445 21.014 1.00 77.31 205 HIS A CA 1
ATOM 1561 C C . HIS A 1 205 ? -7.988 3.462 21.918 1.00 77.31 205 HIS A C 1
ATOM 1563 O O . HIS A 1 205 ? -8.348 3.132 23.037 1.00 77.31 205 HIS A O 1
ATOM 1569 N N . ASN A 1 206 ? -8.195 4.695 21.446 1.00 72.06 206 ASN A N 1
ATOM 1570 C CA . ASN A 1 206 ? -8.766 5.753 22.285 1.00 72.06 206 ASN A CA 1
ATOM 1571 C C . ASN A 1 206 ? -10.264 5.565 22.576 1.00 72.06 206 ASN A C 1
ATOM 1573 O O . ASN A 1 206 ? -10.783 6.226 23.466 1.00 72.06 206 ASN A O 1
ATOM 1577 N N . SER A 1 207 ? -10.979 4.727 21.817 1.00 64.69 207 SER A N 1
ATOM 1578 C CA . SER A 1 207 ? -12.388 4.410 22.117 1.00 64.69 207 SER A CA 1
ATOM 1579 C C . SER A 1 207 ? -12.565 3.097 22.879 1.00 64.69 207 SER A C 1
ATOM 1581 O O . SER A 1 207 ? -13.694 2.627 22.993 1.00 64.69 207 SER A O 1
ATOM 1583 N N . ASP A 1 208 ? -11.479 2.495 23.368 1.00 62.09 208 ASP A N 1
ATOM 1584 C CA . ASP A 1 208 ? -11.558 1.361 24.281 1.00 62.09 208 ASP A CA 1
ATOM 1585 C C . ASP A 1 208 ? -11.882 1.869 25.702 1.00 62.09 208 ASP A C 1
ATOM 1587 O O . ASP A 1 208 ? -11.070 2.585 26.292 1.00 62.09 208 ASP A O 1
ATOM 1591 N N . PRO A 1 209 ? -13.059 1.536 26.266 1.00 55.41 209 PRO A N 1
ATOM 1592 C CA . PRO A 1 209 ? -13.482 2.011 27.584 1.00 55.41 209 PRO A CA 1
ATOM 1593 C C . PRO A 1 209 ? -12.656 1.433 28.745 1.00 55.41 209 PRO A C 1
ATOM 1595 O O . PRO A 1 209 ? -12.852 1.850 29.882 1.00 55.41 209 PRO A O 1
ATOM 1598 N N . SER A 1 210 ? -11.761 0.470 28.487 1.00 56.28 210 SER A N 1
ATOM 1599 C CA . SER A 1 210 ? -10.842 -0.084 29.492 1.00 56.28 210 SER A CA 1
ATOM 1600 C C . SER A 1 210 ? -9.607 0.788 29.752 1.00 56.28 210 SER A C 1
ATOM 1602 O O . SER A 1 210 ? -8.890 0.561 30.728 1.00 56.28 210 SER A O 1
ATOM 1604 N N . VAL A 1 211 ? -9.361 1.800 28.914 1.00 56.91 211 VAL A N 1
ATOM 1605 C CA . VAL A 1 211 ? -8.348 2.824 29.171 1.00 56.91 211 VAL A CA 1
ATOM 1606 C C . VAL A 1 211 ? -8.961 3.830 30.144 1.00 56.91 211 VAL A C 1
ATOM 1608 O O . VAL A 1 211 ? -9.697 4.726 29.733 1.00 56.91 211 VAL A O 1
ATOM 1611 N N . GLU A 1 212 ? -8.699 3.638 31.441 1.00 47.25 212 GLU A N 1
ATOM 1612 C CA . GLU A 1 212 ? -9.063 4.592 32.495 1.00 47.25 212 GLU A CA 1
ATOM 1613 C C . GLU A 1 212 ? -8.692 6.017 32.046 1.00 47.25 212 GLU A C 1
ATOM 1615 O O . GLU A 1 212 ? -7.540 6.251 31.649 1.00 47.25 212 GLU A O 1
ATOM 1620 N N . PRO A 1 213 ? -9.636 6.980 32.059 1.00 53.78 213 PRO A N 1
ATOM 1621 C CA . PRO A 1 213 ? -9.273 8.371 31.855 1.00 53.78 213 PRO A CA 1
ATOM 1622 C C . PRO A 1 213 ? -8.228 8.737 32.916 1.00 53.78 213 PRO A C 1
ATOM 1624 O O . PRO A 1 213 ? -8.335 8.258 34.047 1.00 53.78 213 PRO A O 1
ATOM 1627 N N . PRO A 1 214 ? -7.200 9.536 32.572 1.00 54.06 214 PRO A N 1
ATOM 1628 C CA . PRO A 1 214 ? -6.229 9.971 33.561 1.00 54.06 214 PRO A CA 1
ATOM 1629 C C . PRO A 1 214 ? -7.012 10.591 34.710 1.00 54.06 214 PRO A C 1
ATOM 1631 O O . PRO A 1 214 ? -7.788 11.515 34.464 1.00 54.06 214 PRO A O 1
ATOM 1634 N N . GLU A 1 215 ? -6.849 10.027 35.913 1.00 50.16 215 GLU A N 1
ATOM 1635 C CA . GLU A 1 215 ? -7.402 10.578 37.144 1.00 50.16 215 GLU A CA 1
ATOM 1636 C C . GLU A 1 215 ? -7.215 12.092 37.084 1.00 50.16 215 GLU A C 1
ATOM 1638 O O . GLU A 1 215 ? -6.082 12.590 37.026 1.00 50.16 215 GLU A O 1
ATOM 1643 N N . GLU A 1 216 ? -8.338 12.807 37.015 1.00 50.91 216 GLU A N 1
ATOM 1644 C CA . GLU A 1 216 ? -8.423 14.206 37.390 1.00 50.91 216 GLU A CA 1
ATOM 1645 C C . GLU A 1 216 ? -7.809 14.272 38.787 1.00 50.91 216 GLU A C 1
ATOM 1647 O O . GLU A 1 216 ? -8.444 13.947 39.785 1.00 50.91 216 GLU A O 1
ATOM 1652 N N . ARG A 1 217 ? -6.510 14.577 38.854 1.00 47.34 217 ARG A N 1
ATOM 1653 C CA . ARG A 1 217 ? -5.874 14.948 40.107 1.00 47.34 217 ARG A CA 1
ATOM 1654 C C . ARG A 1 217 ? -6.512 16.266 40.496 1.00 47.34 217 ARG A C 1
ATOM 1656 O O . ARG A 1 217 ? -6.187 17.306 39.927 1.00 47.34 217 ARG A O 1
ATOM 1663 N N . ASP A 1 218 ? -7.473 16.124 41.395 1.00 54.56 218 ASP A N 1
ATOM 1664 C CA . ASP A 1 218 ? -8.186 17.154 42.120 1.00 54.56 218 ASP A CA 1
ATOM 1665 C C . ASP A 1 218 ? -7.304 18.367 42.458 1.00 54.56 218 ASP A C 1
ATOM 1667 O O . ASP A 1 218 ? -6.169 18.207 42.910 1.00 54.56 218 ASP A O 1
ATOM 1671 N N . ALA A 1 219 ? -7.920 19.540 42.274 1.00 44.94 219 ALA A N 1
ATOM 1672 C CA . ALA A 1 219 ? -7.854 20.739 43.122 1.00 44.94 219 ALA A CA 1
ATOM 1673 C C . ALA A 1 219 ? -6.481 21.341 43.489 1.00 44.94 219 ALA A C 1
ATOM 1675 O O . ALA A 1 219 ? -5.731 20.771 44.312 1.00 44.94 219 ALA A O 1
#

Solvent-accessible surface area (backbone atoms only — not comparable to full-atom values): 10975 Å² total; per-residue (Å²): 112,70,50,46,52,53,27,47,52,49,18,52,55,35,47,52,51,36,51,52,45,52,61,56,37,74,85,49,55,75,53,55,32,34,34,47,49,40,35,38,52,20,35,48,33,44,21,52,13,29,43,21,56,49,46,29,71,75,69,68,45,69,67,32,54,56,50,14,40,53,29,8,49,51,22,47,59,41,22,49,30,34,31,8,44,26,23,27,37,44,40,38,101,59,84,59,62,56,66,56,57,57,52,47,54,51,47,54,52,53,51,49,53,52,22,56,78,67,75,37,47,70,61,50,46,52,51,38,45,50,51,7,50,49,17,44,51,54,16,56,74,25,79,81,38,69,48,75,81,43,48,56,31,41,49,39,18,69,49,26,44,52,40,41,41,79,72,69,71,45,69,51,48,60,30,43,47,51,74,41,79,64,39,74,44,34,48,56,8,54,52,10,39,52,48,33,33,48,52,32,46,52,52,52,57,73,70,40,84,83,63,72,73,78,77,81,78,73,134

Sequence (219 aa):
MSNLLIALLGALMLLSQSRWLWQQRQNREPQARGSLSAGLVALLLVSLALLCAPALHWFGTQAFTEAGQLLGLAASYMALPLLGLAAAQLASDFHWPPQRWSQLILGIMVFFELSRWLDLQQAWLWLVNGIGYAGLLLALLRPRSQDARLRIPAAIALICLPAPLLLGYGNPLLALQQPDMRLLGLLPGLIGAAAMVGLLAEQAHNSDPSVEPPEERDA

Secondary structure (DSSP, 8-state):
-HHHHHHHHHHHHHHHHHHHHHHHHHTS-HHHHHHHHHHHHHHHHHHHHHHHHHHHHHH--HHHHHHHHHHHHHHHHHHHHHHHHHHHHHHSSPPPPHHHHHHHHHHHHHHHHHHHHTT-HHHHHHHHHHHHHHHHHHHHHSGGG-SHHHHHHHHHHHHHTTHHHHTT---GGGGGTS--THHHHHHHHHHHHHHHHHHHHHHHHHT-TTS--------

Radius of gyration: 18.05 Å; Cα contacts (8 Å, |Δi|>4): 310; chains: 1; bounding box: 46×41×62 Å

Organism: NCBI:txid1720063

Nearest PDB structures (foldseek):
  8cqd-assembly1_B  TM=4.087E-01  e=1.758E-01  uncultured Gammaproteobacteria bacterium
  5lwe-assembly2_B  TM=5.054E-01  e=2.845E-01  Homo sapiens
  4kly-assembly1_A  TM=4.386E-01  e=4.810E-01  gamma proteobacterium 'Hot 75m4'
  8cqd-assembly1_D  TM=4.550E-01  e=6.827E-01  uncultured Gammaproteobacteria bacterium
  8cnk-assembly1_A  TM=4.327E-01  e=5.730E-01  uncultured Gammaproteobacteria bacterium